Protein AF-A0A257V7S8-F1 (afdb_monomer_lite)

Sequence (258 aa):
KARVGAETCATCHEDVVTSFKTSGHGLAMAARSKDLLDKACEACHGPGAAHANDPSKTNIQAVPAQQACLSCHPKAEALMALNLPAHARNNIQCLDCHAPAHTPAAAQPLLKAKPRELCGKCHATEAAQFLMPFSHRQGEKPFECTACHTVHGENRTGRLSMEKGGVCLQCHTDKAGPYIFPHPPRNVEGCLACHSPHGSPNPKMLNRYRVADLCLECHTDVPDYPAFHDLSKPRFRNCTNCHFAVHGSNHDSLLRDE

Foldseek 3Di:
DAADWVVLVCVPPVLLLVLLCQFPNVVVQVVVDPVCNRRVVCLQFNHCPQCSVPVDPVSIHHDQNCVSVCVPVVVLVVLCVVQVAPCNVVVNGPVLFAPPSSHHHPDPPRGPDFQLVSVCVPVVVLSVQLVAPFAQDDDDDGDHPVLQFDGSRPDNYRDFPQAQQGSNCVPPVVLNDPAPQAQVCCHVVNPVLFADHGHDNAPPRGPDNFPLVSVCVPPVDDDCPPHHQPPVDPVNSRVCVAQVQNSHHNPDNSNGDD

Radius of gyration: 26.69 Å; chains: 1; bounding box: 66×35×75 Å

pLDDT: mean 84.27, std 9.65, range [48.5, 94.88]

Structure (mmCIF, N/CA/C/O backbone):
data_AF-A0A257V7S8-F1
#
_entry.id   AF-A0A257V7S8-F1
#
loop_
_atom_site.group_PDB
_atom_site.id
_atom_site.type_symbol
_atom_site.label_atom_id
_atom_site.label_alt_id
_atom_site.label_comp_id
_atom_site.label_asym_id
_atom_site.label_entity_id
_atom_site.label_seq_id
_atom_site.pdbx_PDB_ins_code
_atom_site.Cartn_x
_atom_site.Cartn_y
_atom_site.Cartn_z
_atom_site.occupancy
_atom_site.B_iso_or_equiv
_atom_site.auth_seq_id
_atom_site.auth_comp_id
_atom_site.auth_asym_id
_atom_site.auth_atom_id
_atom_site.pdbx_PDB_model_num
ATOM 1 N N . LYS A 1 1 ? -23.789 11.150 31.057 1.00 61.06 1 LYS A N 1
ATOM 2 C CA . LYS A 1 1 ? -24.305 9.757 31.013 1.00 61.06 1 LYS A CA 1
ATOM 3 C C . LYS A 1 1 ? -23.294 8.861 31.717 1.00 61.06 1 LYS A C 1
ATOM 5 O O . LYS A 1 1 ? -22.107 9.062 31.485 1.00 61.06 1 LYS A O 1
ATOM 10 N N . ALA A 1 2 ? -23.744 7.975 32.607 1.00 86.00 2 ALA A N 1
ATOM 11 C CA . ALA A 1 2 ? -22.863 7.165 33.449 1.00 86.00 2 ALA A CA 1
ATOM 12 C C . ALA A 1 2 ? -22.263 5.982 32.676 1.00 86.00 2 ALA A C 1
ATOM 14 O O . ALA A 1 2 ? -22.921 5.422 31.797 1.00 86.00 2 ALA A O 1
ATOM 15 N N . ARG A 1 3 ? -21.015 5.650 33.010 1.00 89.44 3 ARG A N 1
ATOM 16 C CA . ARG A 1 3 ? -20.305 4.456 32.550 1.00 89.44 3 ARG A CA 1
ATOM 17 C C . ARG A 1 3 ? -20.418 3.354 33.605 1.00 89.44 3 ARG A C 1
ATOM 19 O O . ARG A 1 3 ? -20.424 3.689 34.787 1.00 89.44 3 ARG A O 1
ATOM 26 N N . VAL A 1 4 ? -20.532 2.095 33.190 1.00 91.62 4 VAL A N 1
ATOM 27 C CA . VAL A 1 4 ? -20.779 0.940 34.081 1.00 91.62 4 VAL A CA 1
ATOM 28 C C . VAL A 1 4 ? -19.617 -0.050 34.175 1.00 91.62 4 VAL A C 1
ATOM 30 O O . VAL A 1 4 ? -19.662 -0.930 35.033 1.00 91.62 4 VAL A O 1
ATOM 33 N N . GLY A 1 5 ? -18.585 0.093 33.338 1.00 91.94 5 GLY A N 1
ATOM 34 C CA . GLY A 1 5 ? -17.403 -0.771 33.376 1.00 91.94 5 GLY A CA 1
ATOM 35 C C . GLY A 1 5 ? -17.625 -2.169 32.786 1.00 91.94 5 GLY A C 1
ATOM 36 O O . GLY A 1 5 ? -18.751 -2.608 32.529 1.00 91.94 5 GLY A O 1
ATOM 37 N N . ALA A 1 6 ? -16.523 -2.876 32.551 1.00 91.31 6 ALA A N 1
ATOM 38 C CA . ALA A 1 6 ? -16.499 -4.137 31.816 1.00 91.31 6 ALA A CA 1
ATOM 39 C C . ALA A 1 6 ? -17.054 -5.301 32.643 1.00 91.31 6 ALA A C 1
ATOM 41 O O . ALA A 1 6 ? -17.571 -6.258 32.068 1.00 91.31 6 ALA A O 1
ATOM 42 N N . GLU A 1 7 ? -16.969 -5.228 33.974 1.00 92.00 7 GLU A N 1
ATOM 43 C CA . GLU A 1 7 ? -17.541 -6.236 34.876 1.00 92.00 7 GLU A CA 1
ATOM 44 C C . GLU A 1 7 ? -19.062 -6.310 34.734 1.00 92.00 7 GLU A C 1
ATOM 46 O O . GLU A 1 7 ? -19.614 -7.398 34.580 1.00 92.00 7 GLU A O 1
ATOM 51 N N . THR A 1 8 ? -19.732 -5.156 34.664 1.00 93.44 8 THR A N 1
ATOM 52 C CA . THR A 1 8 ? -21.174 -5.092 34.403 1.00 93.44 8 THR A CA 1
ATOM 53 C C . THR A 1 8 ? -21.507 -5.710 33.048 1.00 93.44 8 THR A C 1
ATOM 55 O O . THR A 1 8 ? -22.428 -6.517 32.948 1.00 93.44 8 THR A O 1
ATOM 58 N N . CYS A 1 9 ? -20.731 -5.403 32.003 1.00 92.56 9 CYS A N 1
ATOM 59 C CA . CYS A 1 9 ? -20.921 -6.005 30.681 1.00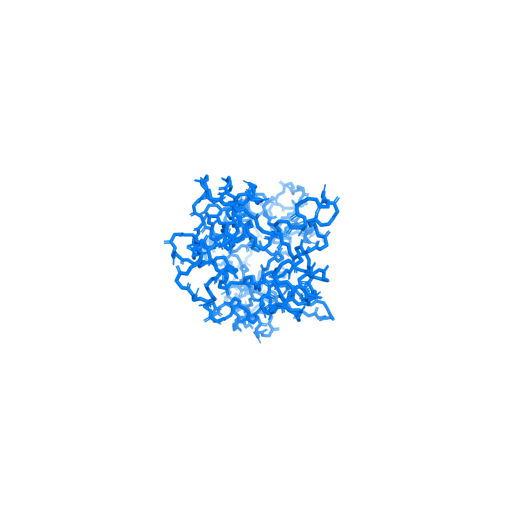 92.56 9 CYS A CA 1
ATOM 60 C C . CYS A 1 9 ? -20.720 -7.531 30.694 1.00 92.56 9 CYS A C 1
ATOM 62 O O . CYS A 1 9 ? -21.444 -8.248 30.005 1.00 92.56 9 CYS A O 1
ATOM 64 N N . ALA A 1 10 ? -19.765 -8.037 31.483 1.00 93.88 10 ALA A N 1
ATOM 65 C CA . ALA A 1 10 ? -19.447 -9.462 31.565 1.00 93.88 10 ALA A CA 1
ATOM 66 C C . ALA A 1 10 ? -20.605 -10.305 32.119 1.00 93.88 10 ALA A C 1
ATOM 68 O O . ALA A 1 10 ? -20.724 -11.463 31.741 1.00 93.88 10 ALA A O 1
ATOM 69 N N . THR A 1 11 ? -21.495 -9.721 32.929 1.00 94.12 11 THR A N 1
ATOM 70 C CA . THR A 1 11 ? -22.678 -10.427 33.461 1.00 94.12 11 THR A CA 1
ATOM 71 C C . THR A 1 11 ? -23.630 -10.953 32.378 1.00 94.12 11 THR A C 1
ATOM 73 O O . THR A 1 11 ? -24.341 -11.926 32.617 1.00 94.12 11 THR A O 1
ATOM 76 N N . CYS A 1 12 ? -23.638 -10.345 31.184 1.00 94.06 12 CYS A N 1
ATOM 77 C CA . CYS A 1 12 ? -24.441 -10.792 30.037 1.00 94.06 12 CYS A CA 1
ATOM 78 C C . CYS A 1 12 ? -23.601 -11.141 28.794 1.00 94.06 12 CYS A C 1
ATOM 80 O O . CYS A 1 12 ? -24.079 -11.843 27.905 1.00 94.06 12 CYS A O 1
ATOM 82 N N . HIS A 1 13 ? -22.364 -10.645 28.704 1.00 93.25 13 HIS A N 1
ATOM 83 C CA . HIS A 1 13 ? -21.476 -10.793 27.546 1.00 93.25 13 HIS A CA 1
ATOM 84 C C . HIS A 1 13 ? -20.118 -11.403 27.924 1.00 93.25 13 HIS A C 1
ATOM 86 O O . HIS A 1 13 ? -19.075 -10.958 27.438 1.00 93.25 13 HIS A O 1
ATOM 92 N N . GLU A 1 14 ? -20.125 -12.415 28.791 1.00 93.50 14 GLU A N 1
ATOM 93 C CA . GLU A 1 14 ? -18.923 -13.067 29.326 1.00 93.50 14 GLU A CA 1
ATOM 94 C C . GLU A 1 14 ? -17.932 -13.491 28.229 1.00 93.50 14 GLU A C 1
ATOM 96 O O . GLU A 1 14 ? -16.755 -13.119 28.279 1.00 93.50 14 GLU A O 1
ATOM 101 N N . ASP A 1 15 ? -18.414 -14.174 27.188 1.00 91.19 15 ASP A N 1
ATOM 102 C CA . ASP A 1 15 ? -17.585 -14.636 26.066 1.00 91.19 15 ASP A CA 1
ATOM 103 C C . ASP A 1 15 ? -16.924 -13.474 25.311 1.00 91.19 15 ASP A C 1
ATOM 105 O O . ASP A 1 15 ? -15.748 -13.531 24.943 1.00 91.19 15 ASP A O 1
ATOM 109 N N . VAL A 1 16 ? -17.667 -12.382 25.104 1.00 90.94 16 VAL A N 1
ATOM 110 C CA . VAL A 1 16 ? -17.187 -11.197 24.378 1.00 90.94 16 VAL A CA 1
ATOM 111 C C . VAL A 1 16 ? -16.125 -10.469 25.194 1.00 90.94 16 VAL A C 1
ATOM 113 O O . VAL A 1 16 ? -15.087 -10.090 24.648 1.00 90.94 16 VAL A O 1
ATOM 116 N N . VAL A 1 17 ? -16.355 -10.296 26.499 1.00 91.75 17 VAL A N 1
ATOM 117 C CA . VAL A 1 17 ? -15.395 -9.660 27.411 1.00 91.75 17 VAL A CA 1
ATOM 118 C C . VAL A 1 17 ? -14.122 -10.498 27.515 1.00 91.75 17 VAL A C 1
ATOM 120 O O . VAL A 1 17 ? -13.018 -9.953 27.462 1.00 91.75 17 VAL A O 1
ATOM 123 N N . THR A 1 18 ? -14.257 -11.820 27.607 1.00 89.50 18 THR A N 1
ATOM 124 C CA . THR A 1 18 ? -13.121 -12.749 27.651 1.00 89.50 18 THR A CA 1
ATOM 125 C C . THR A 1 18 ? -12.313 -12.695 26.355 1.00 89.50 18 THR A C 1
ATOM 127 O O . THR A 1 18 ? -11.097 -12.493 26.392 1.00 89.50 18 THR A O 1
ATOM 130 N N . SER A 1 19 ? -12.986 -12.765 25.203 1.00 88.69 19 SER A N 1
ATOM 131 C CA . SER A 1 19 ? -12.346 -12.643 23.890 1.00 88.69 19 SER A CA 1
ATOM 132 C C . SER A 1 19 ? -11.625 -11.300 23.731 1.00 88.69 19 SER A C 1
ATOM 134 O O . SER A 1 19 ? -10.454 -11.261 23.350 1.00 88.69 19 SER A O 1
ATOM 136 N N . PHE A 1 20 ? -12.270 -10.195 24.119 1.00 89.44 20 PHE A N 1
ATOM 137 C CA . PHE A 1 20 ? -11.683 -8.858 24.057 1.00 89.44 20 PHE A CA 1
ATOM 138 C C . PHE A 1 20 ? -10.414 -8.725 24.896 1.00 89.44 20 PHE A C 1
ATOM 140 O O . PHE A 1 20 ? -9.420 -8.209 24.397 1.00 89.44 20 PHE A O 1
ATOM 147 N N . LYS A 1 21 ? -10.404 -9.221 26.141 1.00 88.31 21 LYS A N 1
ATOM 148 C CA . LYS A 1 21 ? -9.225 -9.151 27.026 1.00 88.31 21 LYS A CA 1
ATOM 149 C C . LYS A 1 21 ? -7.983 -9.803 26.407 1.00 88.31 21 LYS A C 1
ATOM 151 O O . LYS A 1 21 ? -6.869 -9.361 26.675 1.00 88.31 21 LYS A O 1
ATOM 156 N N . THR A 1 22 ? -8.177 -10.817 25.563 1.00 86.44 22 THR A N 1
ATOM 157 C CA . THR A 1 22 ? -7.101 -11.519 24.841 1.00 86.44 22 THR A CA 1
ATOM 158 C C . THR A 1 22 ? -6.825 -10.960 23.441 1.00 86.44 22 THR A C 1
ATOM 160 O O . THR A 1 22 ? -5.884 -11.392 22.775 1.00 86.44 22 THR A O 1
ATOM 163 N N . SER A 1 23 ? -7.625 -10.001 22.972 1.00 86.62 23 SER A N 1
ATOM 164 C CA . SER A 1 23 ? -7.448 -9.381 21.662 1.00 86.62 23 SER A CA 1
ATOM 165 C C . SER A 1 23 ? -6.302 -8.370 21.664 1.00 86.62 23 SER A C 1
ATOM 167 O O . SER A 1 23 ? -5.855 -7.890 22.707 1.00 86.62 23 SER A O 1
ATOM 169 N N . GLY A 1 24 ? -5.845 -7.978 20.471 1.00 84.69 24 GLY A N 1
ATOM 170 C CA . GLY A 1 24 ? -4.810 -6.949 20.340 1.00 84.69 24 GLY A CA 1
ATOM 171 C C . GLY A 1 24 ? -5.198 -5.613 20.988 1.00 84.69 24 GLY A C 1
ATOM 172 O O . GLY A 1 24 ? -4.345 -4.956 21.581 1.00 84.69 24 GLY A O 1
ATOM 173 N N . HIS A 1 25 ? -6.480 -5.232 20.934 1.00 87.50 25 HIS A N 1
ATOM 174 C CA . HIS A 1 25 ? -6.966 -4.016 21.592 1.00 87.50 25 HIS A CA 1
ATOM 175 C C . HIS A 1 25 ? -7.058 -4.184 23.111 1.00 87.50 25 HIS A C 1
ATOM 177 O O . HIS A 1 25 ? -6.616 -3.287 23.825 1.00 87.50 25 HIS A O 1
ATOM 183 N N . GLY A 1 26 ? -7.559 -5.320 23.614 1.00 89.00 26 GLY A N 1
ATOM 184 C CA . GLY A 1 26 ? -7.615 -5.567 25.058 1.00 89.00 26 GLY A CA 1
ATOM 185 C C . GLY A 1 26 ? -6.231 -5.558 25.698 1.00 89.00 26 GLY A C 1
ATOM 186 O O . GLY A 1 26 ? -6.020 -4.865 26.691 1.00 89.00 26 GLY A O 1
ATOM 187 N N . LEU A 1 27 ? -5.255 -6.219 25.069 1.00 87.81 27 LEU A N 1
ATOM 188 C CA . LEU A 1 27 ? -3.861 -6.207 25.519 1.00 87.81 27 LEU A CA 1
ATOM 189 C C . LEU A 1 27 ? -3.251 -4.797 25.468 1.00 87.81 27 LEU A C 1
ATOM 191 O O . LEU A 1 27 ? -2.599 -4.370 26.422 1.00 87.81 27 LEU A O 1
ATOM 195 N N . ALA A 1 28 ? -3.491 -4.040 24.391 1.00 87.38 28 ALA A N 1
ATOM 196 C CA . ALA A 1 28 ? -2.986 -2.673 24.259 1.00 87.38 28 ALA A CA 1
ATOM 197 C C . ALA A 1 28 ? -3.596 -1.709 25.293 1.00 87.38 28 ALA A C 1
ATOM 199 O O . ALA A 1 28 ? -2.898 -0.837 25.810 1.00 87.38 28 ALA A O 1
ATOM 200 N N . MET A 1 29 ? -4.885 -1.855 25.609 1.00 89.12 29 MET A N 1
ATOM 201 C CA . MET A 1 29 ? -5.555 -1.042 26.627 1.00 89.12 29 MET A CA 1
ATOM 202 C C . MET A 1 29 ? -5.109 -1.426 28.038 1.00 89.12 29 MET A C 1
ATOM 204 O O . MET A 1 29 ? -4.800 -0.534 28.829 1.00 89.12 29 MET A O 1
ATOM 208 N N . ALA A 1 30 ? -4.983 -2.726 28.324 1.00 90.19 30 ALA A N 1
ATOM 209 C CA . ALA A 1 30 ? -4.467 -3.237 29.593 1.00 90.19 30 ALA A CA 1
ATOM 210 C C . ALA A 1 30 ? -3.057 -2.710 29.895 1.00 90.19 30 ALA A C 1
ATOM 212 O O . ALA A 1 30 ? -2.776 -2.309 31.023 1.00 90.19 30 ALA A O 1
ATOM 213 N N . ALA A 1 31 ? -2.195 -2.649 28.874 1.00 89.94 31 ALA A N 1
ATOM 214 C CA . ALA A 1 31 ? -0.844 -2.106 28.993 1.00 89.94 31 ALA A CA 1
ATOM 215 C C . ALA A 1 31 ? -0.815 -0.592 29.277 1.00 89.94 31 ALA A C 1
ATOM 217 O O . ALA A 1 31 ? 0.169 -0.093 29.818 1.00 89.94 31 ALA A O 1
ATOM 218 N N . ARG A 1 32 ? -1.872 0.150 28.917 1.00 89.31 32 ARG A N 1
ATOM 219 C CA . ARG A 1 32 ? -1.963 1.600 29.145 1.00 89.31 32 ARG A CA 1
ATOM 220 C C . ARG A 1 32 ? -2.556 1.948 30.506 1.00 89.31 32 ARG A C 1
ATOM 222 O O . ARG A 1 32 ? -2.045 2.845 31.166 1.00 89.31 32 ARG A O 1
ATOM 229 N N . SER A 1 33 ? -3.657 1.308 30.904 1.00 91.88 33 SER A N 1
ATOM 230 C CA . SER A 1 33 ? -4.306 1.556 32.198 1.00 91.88 33 SER A CA 1
ATOM 231 C C . SER A 1 33 ? -5.379 0.513 32.507 1.00 91.88 33 SER A C 1
ATOM 233 O O . SER A 1 33 ? -6.162 0.133 31.636 1.00 91.88 33 SER A O 1
ATOM 235 N N . LYS A 1 34 ? -5.487 0.131 33.786 1.00 89.06 34 LYS A N 1
ATOM 236 C CA . LYS A 1 34 ? -6.590 -0.703 34.288 1.00 89.06 34 LYS A CA 1
ATOM 237 C C . LYS A 1 34 ? -7.953 -0.018 34.138 1.00 89.06 34 LYS A C 1
ATOM 239 O O . LYS A 1 34 ? -8.908 -0.678 33.756 1.00 89.06 34 LYS A O 1
ATOM 244 N N . ASP A 1 35 ? -8.026 1.294 34.369 1.00 89.56 35 ASP A N 1
ATOM 245 C CA . ASP A 1 35 ? -9.268 2.073 34.216 1.00 89.56 35 ASP A CA 1
ATOM 246 C C . ASP A 1 35 ? -9.723 2.137 32.750 1.00 89.56 35 ASP A C 1
ATOM 248 O O . ASP A 1 35 ? -10.912 2.068 32.444 1.00 89.56 35 ASP A O 1
ATOM 252 N N . LEU A 1 36 ? -8.760 2.220 31.826 1.00 87.19 36 LEU A N 1
ATOM 253 C CA . LEU A 1 36 ? -9.046 2.209 30.394 1.00 87.19 36 LEU A CA 1
ATOM 254 C C . LEU A 1 36 ? -9.566 0.843 29.937 1.00 87.19 36 LEU A C 1
ATOM 256 O O . LEU A 1 36 ? -10.485 0.792 29.124 1.00 87.19 36 LEU A O 1
ATOM 260 N N . LEU A 1 37 ? -8.984 -0.244 30.454 1.00 89.88 37 LEU A N 1
ATOM 261 C CA . LEU A 1 37 ? -9.448 -1.601 30.180 1.00 89.88 37 LEU A CA 1
ATOM 262 C C . LEU A 1 37 ? -10.857 -1.837 30.737 1.00 89.88 37 LEU A C 1
ATOM 264 O O . LEU A 1 37 ? -11.689 -2.415 30.042 1.00 89.88 37 LEU A O 1
ATOM 268 N N . ASP A 1 38 ? -11.133 -1.367 31.954 1.00 91.25 38 ASP A N 1
ATOM 269 C CA . ASP A 1 38 ? -12.461 -1.476 32.561 1.00 91.25 38 ASP A CA 1
ATOM 270 C C . ASP A 1 38 ? -13.519 -0.712 31.749 1.00 91.25 38 ASP A C 1
ATOM 272 O O . ASP A 1 38 ? -14.591 -1.229 31.461 1.00 91.25 38 ASP A O 1
ATOM 276 N N . LYS A 1 39 ? -13.201 0.486 31.255 1.00 90.56 39 LYS A N 1
ATOM 277 C CA . LYS A 1 39 ? -14.140 1.297 30.455 1.00 90.56 39 LYS A CA 1
ATOM 278 C C . LYS A 1 39 ? -14.037 1.051 28.946 1.00 90.56 39 LYS A C 1
ATOM 280 O O . LYS A 1 39 ? -14.543 1.860 28.163 1.00 90.56 39 LYS A O 1
ATOM 285 N N . ALA A 1 40 ? -13.378 -0.026 28.515 1.00 88.62 40 ALA A N 1
ATOM 286 C CA . ALA A 1 40 ? -13.029 -0.248 27.112 1.00 88.62 40 ALA A CA 1
ATOM 287 C C . ALA A 1 40 ? -14.253 -0.408 26.202 1.00 88.62 40 ALA A C 1
ATOM 289 O O . ALA A 1 40 ? -14.321 0.212 25.141 1.00 88.62 40 ALA A O 1
ATOM 290 N N . CYS A 1 41 ? -15.252 -1.184 26.634 1.00 90.25 41 CYS A N 1
ATOM 291 C CA . CYS A 1 41 ? -16.486 -1.403 25.875 1.00 90.25 41 CYS A CA 1
ATOM 292 C C . CYS A 1 41 ? -17.180 -0.068 25.569 1.00 90.25 41 CYS A C 1
ATOM 294 O O . CYS A 1 41 ? -17.601 0.205 24.445 1.00 90.25 41 CYS A O 1
ATOM 296 N N . GLU A 1 42 ? -17.215 0.809 26.568 1.00 90.62 42 GLU A N 1
ATOM 297 C CA . GLU A 1 42 ? -17.901 2.097 26.520 1.00 90.62 42 GLU A CA 1
ATOM 298 C C . GLU A 1 42 ? -17.091 3.187 25.806 1.00 90.62 42 GLU A C 1
ATOM 300 O O . GLU A 1 42 ? -17.629 4.244 25.469 1.00 90.62 42 GLU A O 1
ATOM 305 N N . ALA A 1 43 ? -15.804 2.939 25.539 1.00 87.19 43 ALA A N 1
ATOM 306 C CA . ALA A 1 43 ? -14.986 3.791 24.684 1.00 87.19 43 ALA A CA 1
ATOM 307 C C . ALA A 1 43 ? -15.393 3.671 23.205 1.00 87.19 43 ALA A C 1
ATOM 309 O O . ALA A 1 43 ? -15.279 4.645 22.464 1.00 87.19 43 ALA A O 1
ATOM 310 N N . CYS A 1 44 ? -15.909 2.507 22.789 1.00 87.00 44 CYS A N 1
ATOM 311 C CA . CYS A 1 44 ? -16.347 2.260 21.411 1.00 87.00 44 CYS A CA 1
ATOM 312 C C . CYS A 1 44 ? -17.874 2.216 21.247 1.00 87.00 44 CYS A C 1
ATOM 314 O O . CYS A 1 44 ? -18.373 2.618 20.204 1.00 87.00 44 CYS A O 1
ATOM 316 N N . HIS A 1 45 ? -18.622 1.763 22.257 1.00 89.12 45 HIS A N 1
ATOM 317 C CA . HIS A 1 45 ? -20.089 1.621 22.206 1.00 89.12 45 HIS A CA 1
ATOM 318 C C . HIS A 1 45 ? -20.847 2.716 22.977 1.00 89.12 45 HIS A C 1
ATOM 320 O O . HIS A 1 45 ? -22.075 2.696 23.077 1.00 89.12 45 HIS A O 1
ATOM 326 N N . GLY A 1 46 ? -20.120 3.694 23.519 1.00 88.69 46 GLY A N 1
ATOM 327 C CA . GLY A 1 46 ? -20.691 4.750 24.346 1.00 88.69 46 GLY A CA 1
ATOM 328 C C . GLY A 1 46 ? -21.114 4.269 25.744 1.00 88.69 46 GLY A C 1
ATOM 329 O O . GLY A 1 46 ? -20.903 3.114 26.105 1.00 88.69 46 GLY A O 1
ATOM 330 N N . PRO A 1 47 ? -21.681 5.164 26.572 1.00 91.56 47 PRO A N 1
ATOM 331 C CA . PRO A 1 47 ? -22.020 4.856 27.963 1.00 91.56 47 PRO A CA 1
ATOM 332 C C . PRO A 1 47 ? -23.130 3.798 28.070 1.00 91.56 47 PRO A C 1
ATOM 334 O O . PRO A 1 47 ? -24.224 4.001 27.541 1.00 91.56 47 PRO A O 1
ATOM 337 N N . GLY A 1 48 ? -22.865 2.707 28.791 1.00 92.25 48 GLY A N 1
ATOM 338 C CA . GLY A 1 48 ? -23.719 1.519 28.849 1.00 92.25 48 GLY A CA 1
ATOM 339 C C . GLY A 1 48 ? -24.804 1.533 29.928 1.00 92.25 48 GLY A C 1
ATOM 340 O O . GLY A 1 48 ? -25.608 0.612 29.962 1.00 92.25 48 GLY A O 1
ATOM 341 N N . ALA A 1 49 ? -24.882 2.555 30.791 1.00 93.25 49 ALA A N 1
ATOM 342 C CA . ALA A 1 49 ? -25.806 2.552 31.937 1.00 93.25 49 ALA A CA 1
ATOM 343 C C . ALA A 1 49 ? -27.288 2.367 31.568 1.00 93.25 49 ALA A C 1
ATOM 345 O O . ALA A 1 49 ? -28.014 1.676 32.274 1.00 93.25 49 ALA A O 1
ATOM 346 N N . ALA A 1 50 ? -27.744 2.961 30.461 1.00 92.50 50 ALA A N 1
ATOM 347 C CA . ALA A 1 50 ? -29.118 2.765 29.997 1.00 92.50 50 ALA A CA 1
ATOM 348 C C . ALA A 1 50 ? -29.349 1.324 29.515 1.00 92.50 50 ALA A C 1
ATOM 350 O O . ALA A 1 50 ? -30.376 0.734 29.828 1.00 92.50 50 ALA A O 1
ATOM 351 N N . HIS A 1 51 ? -28.374 0.751 28.805 1.00 93.94 51 HIS A N 1
ATOM 352 C CA . HIS A 1 51 ? -28.430 -0.620 28.305 1.00 93.94 51 HIS A CA 1
ATOM 353 C C . HIS A 1 51 ? -28.344 -1.668 29.424 1.00 93.94 51 HIS A C 1
ATOM 355 O O . HIS A 1 51 ? -29.031 -2.679 29.369 1.00 93.94 51 HIS A O 1
ATOM 361 N N . ALA A 1 52 ? -27.547 -1.415 30.464 1.00 92.38 52 ALA A N 1
ATOM 362 C CA . ALA A 1 52 ? -27.445 -2.303 31.620 1.00 92.38 52 ALA A CA 1
ATOM 363 C C . ALA A 1 52 ? -28.772 -2.408 32.397 1.00 92.38 52 ALA A C 1
ATOM 365 O O . ALA A 1 52 ? -29.089 -3.468 32.923 1.00 92.38 52 ALA A O 1
ATOM 366 N N . ASN A 1 53 ? -29.552 -1.321 32.444 1.00 91.56 53 ASN A N 1
ATOM 367 C CA . ASN A 1 53 ? -30.859 -1.295 33.108 1.00 91.56 53 ASN A CA 1
ATOM 368 C C . ASN A 1 53 ? -31.996 -1.817 32.212 1.00 91.56 53 ASN A C 1
ATOM 370 O O . ASN A 1 53 ? -32.952 -2.402 32.714 1.00 91.56 53 ASN A O 1
ATOM 374 N N . ASP A 1 54 ? -31.908 -1.582 30.902 1.00 93.31 54 ASP A N 1
ATOM 375 C CA . ASP A 1 54 ? -32.859 -2.054 29.895 1.00 93.31 54 ASP A CA 1
ATOM 376 C C . ASP A 1 54 ? -32.082 -2.567 28.661 1.00 93.31 54 ASP A C 1
ATOM 378 O O . ASP A 1 54 ? -31.619 -1.746 27.853 1.00 93.31 54 ASP A O 1
ATOM 382 N N . PRO A 1 55 ? -31.936 -3.901 28.490 1.00 89.81 55 PRO A N 1
ATOM 383 C CA . PRO A 1 55 ? -31.089 -4.547 27.474 1.00 89.81 55 PRO A CA 1
ATOM 384 C C . PRO A 1 55 ? -31.501 -4.368 26.002 1.00 89.81 55 PRO A C 1
ATOM 386 O O . PRO A 1 55 ? -31.152 -5.181 25.142 1.00 89.81 55 PRO A O 1
ATOM 389 N N . SER A 1 56 ? -32.223 -3.306 25.656 1.00 89.56 56 SER A N 1
ATOM 390 C CA . SER A 1 56 ? -32.528 -2.962 24.270 1.00 89.56 56 SER A CA 1
ATOM 391 C C . SER A 1 56 ? -31.292 -2.468 23.506 1.00 89.56 56 SER A C 1
ATOM 393 O O . SER A 1 56 ? -30.468 -1.702 24.016 1.00 89.56 56 SER A O 1
ATOM 395 N N . LYS A 1 57 ? -31.210 -2.826 22.216 1.00 84.75 57 LYS A N 1
ATOM 396 C CA . LYS A 1 57 ? -30.192 -2.324 21.270 1.00 84.75 57 LYS A CA 1
ATOM 397 C C . LYS A 1 57 ? -30.278 -0.811 21.047 1.00 84.75 57 LYS A C 1
ATOM 399 O O . LYS A 1 57 ? -29.307 -0.209 20.608 1.00 84.75 57 LYS A O 1
ATOM 404 N N . THR A 1 58 ? -31.421 -0.193 21.342 1.00 87.12 58 THR A N 1
ATOM 405 C CA . THR A 1 58 ? -31.603 1.265 21.253 1.00 87.12 58 THR A CA 1
ATOM 406 C C . THR A 1 58 ? -30.952 2.014 22.415 1.00 87.12 58 THR A C 1
ATOM 408 O O . THR A 1 58 ? -30.741 3.220 22.316 1.00 87.12 58 THR A O 1
ATOM 411 N N . ASN A 1 59 ? -30.626 1.310 23.505 1.00 89.38 59 ASN A N 1
ATOM 412 C CA . ASN A 1 59 ? -30.085 1.899 24.731 1.00 89.38 59 ASN A CA 1
ATOM 413 C C . ASN A 1 59 ? -28.553 1.883 24.786 1.00 89.38 59 ASN A C 1
ATOM 415 O O . ASN A 1 59 ? -27.969 2.389 25.746 1.00 89.38 59 ASN A O 1
ATOM 419 N N . ILE A 1 60 ? -27.903 1.343 23.752 1.00 87.56 60 ILE A N 1
ATOM 420 C CA . ILE A 1 60 ? -26.460 1.425 23.536 1.00 87.56 60 ILE A CA 1
ATOM 421 C C . ILE A 1 60 ? -26.186 2.266 22.287 1.00 87.56 60 ILE A C 1
ATOM 423 O O . ILE A 1 60 ? -26.934 2.221 21.310 1.00 87.56 60 ILE A O 1
ATOM 427 N N . GLN A 1 61 ? -25.144 3.093 22.324 1.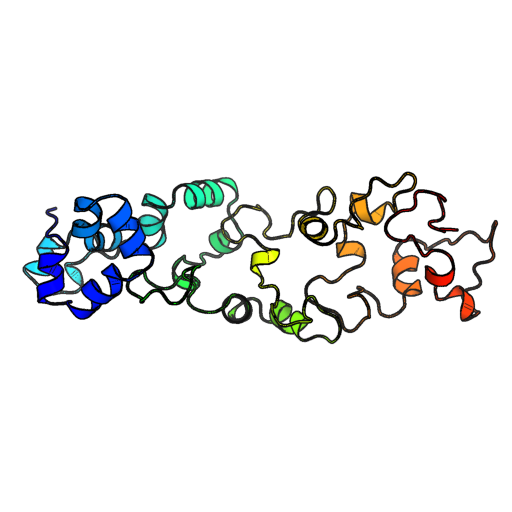00 78.94 61 GLN A N 1
ATOM 428 C CA . GLN A 1 61 ? -24.911 4.070 21.268 1.00 78.94 61 GLN A CA 1
ATOM 429 C C . GLN A 1 61 ? -24.134 3.434 20.109 1.00 78.94 61 GLN A C 1
ATOM 431 O O . GLN A 1 61 ? -23.050 2.883 20.292 1.00 78.94 61 GLN A O 1
ATOM 436 N N . ALA A 1 62 ? -24.656 3.555 18.889 1.00 71.50 62 ALA A N 1
ATOM 437 C CA . ALA A 1 62 ? -23.882 3.262 17.689 1.00 71.50 62 ALA A CA 1
ATOM 438 C C . ALA A 1 62 ? -22.922 4.431 17.432 1.00 71.50 62 ALA A C 1
ATOM 440 O O . ALA A 1 62 ? -23.299 5.440 16.836 1.00 71.50 62 ALA A O 1
ATOM 441 N N . VAL A 1 63 ? -21.690 4.324 17.928 1.00 75.81 63 VAL A N 1
ATOM 442 C CA . VAL A 1 63 ? -20.635 5.279 17.580 1.00 75.81 63 VAL A CA 1
ATOM 443 C C . VAL A 1 63 ? -20.121 4.914 16.185 1.00 75.81 63 VAL A C 1
ATOM 445 O O . VAL A 1 63 ? -19.775 3.749 15.962 1.00 75.81 63 VAL A O 1
ATOM 448 N N . PRO A 1 64 ? -20.053 5.862 15.231 1.00 81.38 64 PRO A N 1
ATOM 449 C CA . PRO A 1 64 ? -19.412 5.611 13.948 1.00 81.38 64 PRO A CA 1
ATOM 450 C C . PRO A 1 64 ? -17.994 5.083 14.169 1.00 81.38 64 PRO A C 1
ATOM 452 O O . PRO A 1 64 ? -17.226 5.673 14.933 1.00 81.38 64 PRO A O 1
ATOM 455 N N . ALA A 1 65 ? -17.643 3.981 13.503 1.00 76.25 65 ALA A N 1
ATOM 456 C CA . ALA A 1 65 ? -16.372 3.298 13.732 1.00 76.25 65 ALA A CA 1
ATOM 457 C C . ALA A 1 65 ? -15.176 4.255 13.588 1.00 76.25 65 ALA A C 1
ATOM 459 O O . ALA A 1 65 ? -14.281 4.243 14.422 1.00 76.25 65 ALA A O 1
ATOM 460 N N . GLN A 1 66 ? -15.204 5.159 12.608 1.00 81.25 66 GLN A N 1
ATOM 461 C CA . GLN A 1 66 ? -14.182 6.184 12.398 1.00 81.25 66 GLN A CA 1
ATOM 462 C C . GLN A 1 66 ? -14.011 7.059 13.629 1.00 81.25 66 GLN A C 1
ATOM 464 O O . GLN A 1 66 ? -12.892 7.247 14.087 1.00 81.25 66 GLN A O 1
ATOM 469 N N . GLN A 1 67 ? -15.102 7.571 14.194 1.00 82.88 67 GLN A N 1
ATOM 470 C CA . GLN A 1 67 ? -15.025 8.448 15.356 1.00 82.88 67 GLN A CA 1
ATOM 471 C C . GLN A 1 67 ? -14.466 7.704 16.575 1.00 82.88 67 GLN A C 1
ATOM 473 O O . GLN A 1 67 ? -13.599 8.227 17.275 1.00 82.88 67 GLN A O 1
ATOM 478 N N . ALA A 1 68 ? -14.917 6.467 16.803 1.00 87.12 68 ALA A N 1
ATOM 479 C CA . ALA A 1 68 ? -14.417 5.642 17.897 1.00 87.12 68 ALA A CA 1
ATOM 480 C C . ALA A 1 68 ? -12.921 5.322 17.724 1.00 87.12 68 ALA A C 1
ATOM 482 O O . ALA A 1 68 ? -12.129 5.544 18.640 1.00 87.12 68 ALA A O 1
ATOM 483 N N . CYS A 1 69 ? -12.516 4.852 16.542 1.00 87.94 69 CYS A N 1
ATOM 484 C CA . CYS A 1 69 ? -11.143 4.442 16.261 1.00 87.94 69 CYS A CA 1
ATOM 485 C C . CYS A 1 69 ? -10.164 5.625 16.287 1.00 87.94 69 CYS A C 1
ATOM 487 O O . CYS A 1 69 ? -9.088 5.521 16.879 1.00 87.94 69 CYS A O 1
ATOM 489 N N . LEU A 1 70 ? -10.520 6.756 15.673 1.00 88.94 70 LEU A N 1
ATOM 490 C CA . LEU A 1 70 ? -9.609 7.895 15.516 1.00 88.94 70 LEU A CA 1
ATOM 491 C C . LEU A 1 70 ? -9.332 8.630 16.825 1.00 88.94 70 LEU A C 1
ATOM 493 O O . LEU A 1 70 ? -8.214 9.102 17.005 1.00 88.94 70 LEU A O 1
ATOM 497 N N . SER A 1 71 ? -10.249 8.561 17.796 1.00 87.19 71 SER A N 1
ATOM 498 C CA . SER A 1 71 ? -10.010 9.071 19.154 1.00 87.19 71 SER A CA 1
ATOM 499 C C . SER A 1 71 ? -8.761 8.477 19.832 1.00 87.19 71 SER A C 1
ATOM 501 O O . SER A 1 71 ? -8.146 9.124 20.678 1.00 87.19 71 SER A O 1
ATOM 503 N N . CYS A 1 72 ? -8.368 7.252 19.455 1.00 88.06 72 CYS A N 1
ATOM 504 C CA . CYS A 1 72 ? -7.194 6.551 19.988 1.00 88.06 72 CYS A CA 1
ATOM 505 C C . CYS A 1 72 ? -6.078 6.322 18.952 1.00 88.06 72 CYS A C 1
ATOM 507 O O . CYS A 1 72 ? -4.943 6.027 19.342 1.00 88.06 72 CYS A O 1
ATOM 509 N N . HIS A 1 73 ? -6.366 6.479 17.656 1.00 89.50 73 HIS A N 1
ATOM 510 C CA . HIS A 1 73 ? -5.410 6.381 16.547 1.00 89.50 73 HIS A CA 1
ATOM 511 C C . HIS A 1 73 ? -5.155 7.753 15.879 1.00 89.50 73 HIS A C 1
ATOM 513 O O . HIS A 1 73 ? -5.356 7.895 14.668 1.00 89.50 73 HIS A O 1
ATOM 519 N N . PRO A 1 74 ? -4.629 8.753 16.617 1.00 89.69 74 PRO A N 1
ATOM 520 C CA . PRO A 1 74 ? -4.516 10.136 16.137 1.00 89.69 74 PRO A CA 1
ATOM 521 C C . PRO A 1 74 ? -3.552 10.288 14.954 1.00 89.69 74 PRO A C 1
ATOM 523 O O . PRO A 1 74 ? -3.683 11.198 14.143 1.00 89.69 74 PRO A O 1
ATOM 526 N N . LYS A 1 75 ? -2.583 9.373 14.801 1.00 88.50 75 LYS A N 1
ATOM 527 C CA . LYS A 1 75 ? -1.699 9.364 13.628 1.00 88.50 75 LYS A CA 1
ATOM 528 C C . LYS A 1 75 ? -2.475 9.066 12.342 1.00 88.50 75 LYS A C 1
ATOM 530 O O . LYS A 1 75 ? -2.242 9.723 11.334 1.00 88.50 75 LYS A O 1
ATOM 535 N N . ALA A 1 76 ? -3.382 8.088 12.375 1.00 86.69 76 ALA A N 1
ATOM 536 C CA . ALA A 1 76 ? -4.220 7.766 11.223 1.00 86.69 76 ALA A CA 1
ATOM 537 C C . ALA A 1 76 ? -5.204 8.908 10.936 1.00 86.69 76 ALA A C 1
ATOM 539 O O . ALA A 1 76 ? -5.412 9.252 9.778 1.00 86.69 76 ALA A O 1
ATOM 540 N N . GLU A 1 77 ? -5.743 9.542 11.981 1.00 88.62 77 GLU A N 1
ATOM 541 C CA . GLU A 1 77 ? -6.600 10.726 11.857 1.00 88.62 77 GLU A CA 1
ATOM 542 C C . GLU A 1 77 ? -5.880 11.873 11.146 1.00 88.62 77 GLU A C 1
ATOM 544 O O . GLU A 1 77 ? -6.355 12.358 10.121 1.00 88.62 77 GLU A O 1
ATOM 549 N N . ALA A 1 78 ? -4.690 12.240 11.628 1.00 88.38 78 ALA A N 1
ATOM 550 C CA . ALA A 1 78 ? -3.882 13.299 11.039 1.00 88.38 78 ALA A CA 1
ATOM 551 C C . ALA A 1 78 ? -3.517 13.008 9.574 1.00 88.38 78 ALA A C 1
ATOM 553 O O . ALA A 1 78 ? -3.626 13.892 8.725 1.00 88.38 78 ALA A O 1
ATOM 554 N N . LEU A 1 79 ? -3.112 11.773 9.257 1.00 84.69 79 LEU A N 1
ATOM 555 C CA . LEU A 1 79 ? -2.761 11.384 7.889 1.00 84.69 79 LEU A CA 1
ATOM 556 C C . LEU A 1 79 ? -3.970 11.422 6.952 1.00 84.69 79 LEU A C 1
ATOM 558 O O . LEU A 1 79 ? -3.876 11.968 5.852 1.00 84.69 79 LEU A O 1
ATOM 562 N N . MET A 1 80 ? -5.111 10.883 7.381 1.00 83.56 80 MET A N 1
ATOM 563 C CA . MET A 1 80 ? -6.325 10.896 6.571 1.00 83.56 80 MET A CA 1
ATOM 564 C C . MET A 1 80 ? -6.872 12.311 6.376 1.00 83.56 80 MET A C 1
ATOM 566 O O . MET A 1 80 ? -7.300 12.630 5.269 1.00 83.56 80 MET A O 1
ATOM 570 N N . ALA A 1 81 ? -6.802 13.168 7.399 1.00 83.94 81 ALA A N 1
ATOM 571 C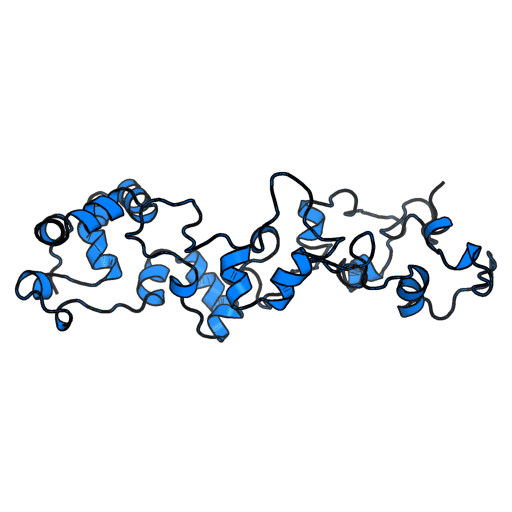 CA . ALA A 1 81 ? -7.204 14.569 7.300 1.00 83.94 81 ALA A CA 1
ATOM 572 C C . ALA A 1 81 ? -6.293 15.367 6.354 1.00 83.94 81 ALA A C 1
ATOM 574 O O . ALA A 1 81 ? -6.778 16.162 5.553 1.00 83.94 81 ALA A O 1
ATOM 575 N N . LEU A 1 82 ? -4.977 15.134 6.409 1.00 82.06 82 LEU A N 1
ATOM 576 C CA . LEU A 1 82 ? -4.002 15.860 5.592 1.00 82.06 82 LEU A CA 1
ATOM 577 C C . LEU A 1 82 ? -4.001 15.417 4.126 1.00 82.06 82 LEU A C 1
ATOM 579 O O . LEU A 1 82 ? -3.818 16.238 3.227 1.00 82.06 82 LEU A O 1
ATOM 583 N N . ASN A 1 83 ? -4.121 14.110 3.887 1.00 81.19 83 ASN A N 1
ATOM 584 C CA . ASN A 1 83 ? -3.827 13.517 2.584 1.00 81.19 83 ASN A CA 1
ATOM 585 C C . ASN A 1 83 ? -5.054 12.957 1.865 1.00 81.19 83 ASN A C 1
ATOM 587 O O . ASN A 1 83 ? -4.935 12.617 0.689 1.00 81.19 83 ASN A O 1
ATOM 591 N N . LEU A 1 84 ? -6.198 12.869 2.552 1.00 83.38 84 LEU A N 1
ATOM 592 C CA . LEU A 1 84 ? -7.481 12.394 2.038 1.00 83.38 84 LEU A CA 1
ATOM 593 C C . LEU A 1 84 ? -7.318 11.185 1.087 1.00 83.38 84 LEU A C 1
ATOM 595 O O . LEU A 1 84 ? -7.545 11.290 -0.129 1.00 83.38 84 LEU A O 1
ATOM 599 N N . PRO A 1 85 ? -6.855 10.031 1.613 1.00 83.31 85 PRO A N 1
ATOM 600 C CA . PRO A 1 85 ? -6.511 8.874 0.795 1.00 83.31 85 PRO A CA 1
ATOM 601 C C . PRO A 1 85 ? -7.703 8.372 -0.017 1.00 83.31 85 PRO A C 1
ATOM 603 O O . PRO A 1 85 ? -8.861 8.591 0.337 1.00 83.31 85 PRO A O 1
ATOM 606 N N . ALA A 1 86 ? -7.420 7.647 -1.101 1.00 85.81 86 ALA A N 1
ATOM 607 C CA . ALA A 1 86 ? -8.451 7.134 -2.003 1.00 85.81 86 ALA A CA 1
ATOM 608 C C . ALA A 1 86 ? -9.534 6.319 -1.272 1.00 85.81 86 ALA A C 1
ATOM 610 O O . ALA A 1 86 ? -10.714 6.502 -1.552 1.00 85.81 86 ALA A O 1
ATOM 611 N N . HIS A 1 87 ? -9.166 5.488 -0.292 1.00 88.62 87 HIS A N 1
ATOM 612 C CA . HIS A 1 87 ? -10.137 4.748 0.520 1.00 88.62 87 HIS A CA 1
ATOM 613 C C . HIS A 1 87 ? -11.068 5.672 1.320 1.00 88.62 87 HIS A C 1
ATOM 615 O O . HIS A 1 87 ? -12.279 5.473 1.296 1.00 88.62 87 HIS A O 1
ATOM 621 N N . ALA A 1 88 ? -10.533 6.728 1.944 1.00 85.44 88 ALA A N 1
ATOM 622 C CA . ALA A 1 88 ? -11.349 7.709 2.659 1.00 85.44 88 ALA A CA 1
ATOM 623 C C . ALA A 1 88 ? -12.285 8.476 1.706 1.00 85.44 88 ALA A C 1
ATOM 625 O O . ALA A 1 88 ? -13.461 8.647 2.013 1.00 85.44 88 ALA A O 1
ATOM 626 N N . ARG A 1 89 ? -11.806 8.864 0.511 1.00 86.25 89 ARG A N 1
ATOM 627 C CA . ARG A 1 89 ? -12.626 9.535 -0.524 1.00 86.25 89 ARG A CA 1
ATOM 628 C C . ARG A 1 89 ? -13.784 8.688 -1.037 1.00 86.25 89 ARG A C 1
ATOM 630 O O . ARG A 1 89 ? -14.789 9.238 -1.467 1.00 86.25 89 ARG A O 1
ATOM 637 N N . ASN A 1 90 ? -13.632 7.368 -1.005 1.00 87.56 90 ASN A N 1
ATOM 638 C CA . ASN A 1 90 ? -14.645 6.420 -1.458 1.00 87.56 90 ASN A CA 1
ATOM 639 C C . ASN A 1 90 ? -15.477 5.849 -0.299 1.00 87.56 90 ASN A C 1
ATOM 641 O O . ASN A 1 90 ? -16.135 4.829 -0.472 1.00 87.56 90 ASN A O 1
ATOM 645 N N . ASN A 1 91 ? -15.462 6.499 0.872 1.00 86.81 91 ASN A N 1
ATOM 646 C CA . ASN A 1 91 ? -16.223 6.092 2.056 1.00 86.81 91 ASN A CA 1
ATOM 647 C C . ASN A 1 91 ? -15.957 4.641 2.496 1.00 86.81 91 ASN A C 1
ATOM 649 O O . ASN A 1 91 ? -16.844 4.001 3.061 1.00 86.81 91 ASN A O 1
ATOM 653 N N . ILE A 1 92 ? -14.745 4.125 2.275 1.00 89.25 92 ILE A N 1
ATOM 654 C CA . ILE A 1 92 ? -14.350 2.818 2.805 1.00 89.25 92 ILE A CA 1
ATOM 655 C C . ILE A 1 92 ? -14.147 2.946 4.312 1.00 89.25 92 ILE A C 1
ATOM 657 O O . ILE A 1 92 ? -13.425 3.826 4.793 1.00 89.25 92 ILE A O 1
ATOM 661 N N . GLN A 1 93 ? -14.813 2.075 5.059 1.00 88.44 93 GLN A N 1
ATOM 662 C CA . GLN A 1 93 ? -14.857 2.116 6.505 1.00 88.44 93 GLN A CA 1
ATOM 663 C C . GLN A 1 93 ? -13.705 1.338 7.143 1.00 88.44 93 GLN A C 1
ATOM 665 O O . GLN A 1 93 ? -13.207 0.361 6.589 1.00 88.44 93 GLN A O 1
ATOM 670 N N . CYS A 1 94 ? -13.296 1.723 8.358 1.00 88.38 94 CYS A N 1
ATOM 671 C CA . CYS A 1 94 ? -12.221 1.030 9.087 1.00 88.38 94 CYS A CA 1
ATOM 672 C C . CYS A 1 94 ? -12.512 -0.472 9.217 1.00 88.38 94 CYS A C 1
ATOM 674 O O . CYS A 1 94 ? -11.639 -1.312 8.996 1.00 88.38 94 CYS A O 1
ATOM 676 N N . LEU A 1 95 ? -13.771 -0.795 9.530 1.00 87.75 95 LEU A N 1
ATOM 677 C CA . LEU A 1 95 ? -14.252 -2.161 9.680 1.00 87.75 95 LEU A CA 1
ATOM 678 C C . LEU A 1 95 ? -14.454 -2.886 8.348 1.00 87.75 95 LEU A C 1
ATOM 680 O O . LEU A 1 95 ? -14.749 -4.069 8.387 1.00 87.75 95 LEU A O 1
ATOM 684 N N . ASP A 1 96 ? -14.276 -2.270 7.180 1.00 89.88 96 ASP A N 1
ATOM 685 C CA . ASP A 1 96 ? -14.285 -3.024 5.916 1.00 89.88 96 ASP A CA 1
ATOM 686 C C . ASP A 1 96 ? -13.014 -3.873 5.783 1.00 89.88 96 ASP A C 1
ATOM 688 O O . ASP A 1 96 ? -13.056 -4.986 5.258 1.00 89.88 96 ASP A O 1
ATOM 692 N N . CYS A 1 97 ? -11.911 -3.395 6.369 1.00 89.81 97 CYS A N 1
ATOM 693 C CA . CYS A 1 97 ? -10.615 -4.069 6.372 1.00 89.81 97 CYS A CA 1
ATOM 694 C C . CYS A 1 97 ? -10.260 -4.691 7.727 1.00 89.81 97 CYS A C 1
ATOM 696 O O . CYS A 1 97 ? -9.766 -5.821 7.786 1.00 89.81 97 CYS A O 1
ATOM 698 N N . HIS A 1 98 ? -10.497 -3.960 8.817 1.00 88.75 98 HIS A N 1
ATOM 699 C CA . HIS A 1 98 ? -10.111 -4.382 10.156 1.00 88.75 98 HIS A CA 1
ATOM 700 C C . HIS A 1 98 ? -11.159 -5.276 10.808 1.00 88.75 98 HIS A C 1
ATOM 702 O O . HIS A 1 98 ? -12.368 -5.066 10.677 1.00 88.75 98 HIS A O 1
ATOM 708 N N . ALA A 1 99 ? -10.681 -6.290 11.526 1.00 85.62 99 ALA A N 1
ATOM 709 C CA . ALA A 1 99 ? -11.548 -7.114 12.348 1.00 85.62 99 ALA A CA 1
ATOM 710 C C . ALA A 1 99 ? -12.057 -6.299 13.556 1.00 85.62 99 ALA A C 1
ATOM 712 O O . ALA A 1 99 ? -11.319 -5.455 14.077 1.00 85.62 99 ALA A O 1
ATOM 713 N N . PRO A 1 100 ? -13.303 -6.521 14.015 1.00 79.69 100 PRO A N 1
ATOM 714 C CA . PRO A 1 100 ? -13.796 -5.911 15.246 1.00 79.69 100 PRO A CA 1
ATOM 715 C C . PRO A 1 100 ? -12.875 -6.213 16.432 1.00 79.69 100 PRO A C 1
ATOM 717 O O . PRO A 1 100 ? -12.345 -7.312 16.547 1.00 79.69 100 PRO A O 1
ATOM 720 N N . ALA A 1 101 ? -12.740 -5.279 17.373 1.00 78.31 101 ALA A N 1
ATOM 721 C CA . ALA A 1 101 ? -11.813 -5.416 18.501 1.00 78.31 101 ALA A CA 1
ATOM 722 C C . ALA A 1 101 ? -12.099 -6.611 19.441 1.00 78.31 101 ALA A C 1
ATOM 724 O O . ALA A 1 101 ? -11.237 -6.975 20.238 1.00 78.31 101 ALA A O 1
ATOM 725 N N . HIS A 1 102 ? -13.284 -7.223 19.342 1.00 79.50 102 HIS A N 1
ATOM 726 C CA . HIS A 1 102 ? -13.687 -8.413 20.100 1.00 79.50 102 HIS A CA 1
ATOM 727 C C . HIS A 1 102 ? -13.258 -9.735 19.450 1.00 79.50 102 HIS A C 1
ATOM 729 O O . HIS A 1 102 ? -13.509 -10.789 20.029 1.00 79.50 102 HIS A O 1
ATOM 735 N N . THR A 1 103 ? -12.654 -9.725 18.257 1.00 74.62 103 THR A N 1
ATOM 736 C CA . THR A 1 103 ? -12.091 -10.954 17.687 1.00 74.62 103 THR A CA 1
ATOM 737 C C . THR A 1 103 ? -10.804 -11.315 18.432 1.00 74.62 103 THR A C 1
ATOM 739 O O . THR A 1 103 ? -9.983 -10.413 18.645 1.00 74.62 103 THR A O 1
ATOM 742 N N . PRO A 1 104 ? -10.589 -12.595 18.797 1.00 65.00 104 PRO A N 1
ATOM 743 C CA . PRO A 1 104 ? -9.331 -13.052 19.384 1.00 65.00 104 PRO A CA 1
ATOM 744 C C . PRO A 1 104 ? -8.139 -12.643 18.516 1.00 65.00 104 PRO A C 1
ATOM 746 O O . PRO A 1 104 ? -8.314 -12.342 17.335 1.00 65.00 1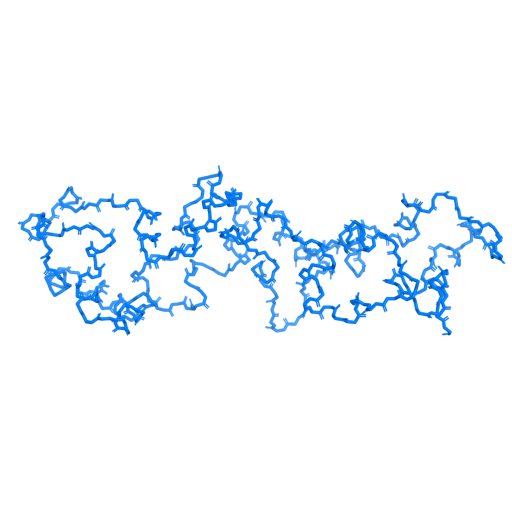04 PRO A O 1
ATOM 749 N N . ALA A 1 105 ? -6.931 -12.635 19.087 1.00 57.00 105 ALA A N 1
ATOM 750 C CA . ALA A 1 105 ? -5.690 -12.228 18.424 1.00 57.00 105 ALA A CA 1
ATOM 751 C C . ALA A 1 105 ? -5.300 -13.134 17.230 1.00 57.00 105 ALA A C 1
ATOM 753 O O . ALA A 1 105 ? -4.289 -13.831 17.250 1.00 57.00 105 ALA A O 1
ATOM 754 N N . ALA A 1 106 ? -6.083 -13.119 16.157 1.00 53.97 106 ALA A N 1
ATOM 755 C CA . ALA A 1 106 ? -5.754 -13.728 14.885 1.00 53.97 106 ALA A CA 1
ATOM 756 C C . ALA A 1 106 ? -4.880 -12.737 14.104 1.00 53.97 106 ALA A C 1
ATOM 758 O O . ALA A 1 106 ? -5.361 -11.991 13.262 1.00 53.97 106 ALA A O 1
ATOM 759 N N . ALA A 1 107 ? -3.588 -12.747 14.443 1.00 55.03 107 ALA A N 1
ATOM 760 C CA . ALA A 1 107 ? -2.485 -12.046 13.788 1.00 55.03 107 ALA A CA 1
ATOM 761 C C . ALA A 1 107 ? -2.496 -10.504 13.858 1.00 55.03 107 ALA 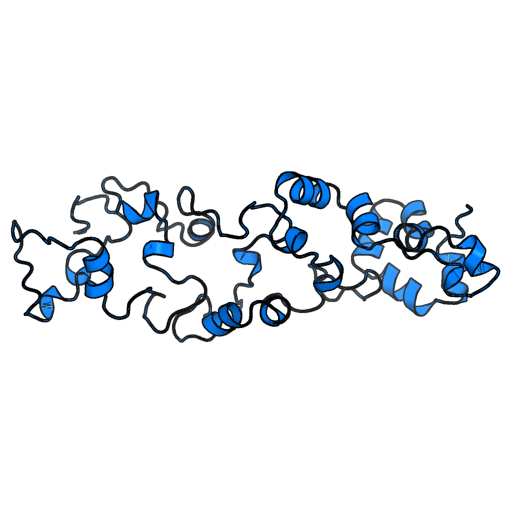A C 1
ATOM 763 O O . ALA A 1 107 ? -3.483 -9.819 13.612 1.00 55.03 107 ALA A O 1
ATOM 764 N N . GLN A 1 108 ? -1.333 -9.936 14.181 1.00 57.28 108 GLN A N 1
ATOM 765 C CA . GLN A 1 108 ? -1.034 -8.539 13.881 1.00 57.28 108 GLN A CA 1
ATOM 766 C C . GLN A 1 108 ? -0.564 -8.465 12.420 1.00 57.28 108 GLN A C 1
ATOM 768 O O . GLN A 1 108 ? 0.307 -9.254 12.044 1.00 57.28 108 GLN A O 1
ATOM 773 N N . PRO A 1 109 ? -1.079 -7.534 11.599 1.00 67.75 109 PRO A N 1
ATOM 774 C CA . PRO A 1 109 ? -2.116 -6.536 11.894 1.00 67.75 109 PRO A CA 1
ATOM 775 C C . PRO A 1 109 ? -3.534 -7.135 11.962 1.00 67.75 109 PRO A C 1
ATOM 777 O O . PRO A 1 109 ? -3.819 -8.091 11.251 1.00 67.75 109 PRO A O 1
ATOM 780 N N . LEU A 1 110 ? -4.425 -6.518 12.760 1.00 81.31 110 LEU A N 1
ATOM 781 C CA . LEU A 1 110 ? -5.841 -6.902 12.959 1.00 81.31 110 LEU A CA 1
ATOM 782 C C . LEU A 1 110 ? -6.689 -6.725 11.681 1.00 81.31 110 LEU A C 1
ATOM 784 O O . LEU A 1 110 ? -7.571 -5.867 11.616 1.00 81.31 110 LEU A O 1
ATOM 788 N N . LEU A 1 111 ? -6.395 -7.489 10.636 1.00 85.44 111 LEU A N 1
ATOM 789 C CA . LEU A 1 111 ? -7.139 -7.522 9.382 1.00 85.44 111 LEU A CA 1
ATOM 790 C C . LEU A 1 111 ? -8.128 -8.688 9.396 1.00 85.44 111 LEU A C 1
ATOM 792 O O . LEU A 1 111 ? -7.853 -9.744 9.957 1.00 85.44 111 LEU A O 1
ATOM 796 N N . LYS A 1 112 ? -9.274 -8.516 8.731 1.00 86.44 112 LYS A N 1
ATOM 797 C CA . LYS A 1 112 ? -10.283 -9.580 8.585 1.00 86.44 112 LYS A CA 1
ATOM 798 C C . LYS A 1 112 ? -9.775 -10.798 7.807 1.00 86.44 112 LYS A C 1
ATOM 800 O O . LYS A 1 112 ? -10.329 -11.881 7.950 1.00 86.44 112 LYS A O 1
ATOM 805 N N . ALA A 1 113 ? -8.777 -10.595 6.953 1.00 85.69 113 ALA A N 1
ATOM 806 C CA . ALA A 1 113 ? -8.141 -11.612 6.129 1.00 85.69 113 ALA A CA 1
ATOM 807 C C . ALA A 1 113 ? -6.733 -11.142 5.731 1.00 85.69 113 ALA A C 1
ATOM 809 O O . ALA A 1 113 ? -6.364 -9.985 5.955 1.00 85.69 113 ALA A O 1
ATOM 810 N N . LYS A 1 114 ? -5.945 -12.022 5.104 1.00 85.12 114 LYS A N 1
ATOM 811 C CA . LYS A 1 114 ? -4.633 -11.644 4.554 1.00 85.12 114 LYS A CA 1
ATOM 812 C C . LYS A 1 114 ? -4.795 -10.565 3.468 1.00 85.12 114 LYS A C 1
ATOM 814 O O . LYS A 1 114 ? -5.776 -10.633 2.723 1.00 85.12 114 LYS A O 1
ATOM 819 N N . PRO A 1 115 ? -3.856 -9.608 3.328 1.00 86.00 115 PRO A N 1
ATOM 820 C CA . PRO A 1 115 ? -4.002 -8.483 2.402 1.00 86.00 115 PRO A CA 1
ATOM 821 C C . PRO A 1 115 ? -4.362 -8.883 0.966 1.00 86.00 115 PRO A C 1
ATOM 823 O O . PRO A 1 115 ? -5.282 -8.298 0.409 1.00 86.00 115 PRO A O 1
ATOM 826 N N . ARG A 1 116 ? -3.742 -9.919 0.382 1.00 85.06 116 ARG A N 1
ATOM 827 C CA . ARG A 1 116 ? -4.118 -10.403 -0.966 1.00 85.06 116 ARG A CA 1
ATOM 828 C C . ARG A 1 116 ? -5.599 -10.771 -1.107 1.00 85.06 116 ARG A C 1
ATOM 830 O O . ARG A 1 116 ? -6.226 -10.390 -2.091 1.00 85.06 116 ARG A O 1
ATOM 837 N N . GLU A 1 117 ? -6.157 -11.491 -0.138 1.00 87.00 117 GLU A N 1
ATOM 838 C CA . GLU A 1 117 ? -7.575 -11.870 -0.150 1.00 87.00 117 GLU A CA 1
ATOM 839 C C . GLU A 1 117 ? -8.467 -10.657 0.130 1.00 87.00 117 GLU A C 1
ATOM 841 O O . GLU A 1 117 ? -9.463 -10.439 -0.554 1.00 87.00 117 GLU A O 1
ATOM 846 N N . LEU A 1 118 ? -8.095 -9.849 1.123 1.00 90.31 118 LEU A N 1
ATOM 847 C CA . LEU A 1 118 ? -8.875 -8.698 1.557 1.00 90.31 118 LEU A CA 1
ATOM 848 C C . LEU A 1 118 ? -8.963 -7.626 0.466 1.00 90.31 118 LEU A C 1
ATOM 850 O O . LEU A 1 118 ? -10.057 -7.223 0.079 1.00 90.31 118 LEU A O 1
ATOM 854 N N . CYS A 1 119 ? -7.811 -7.191 -0.046 1.00 91.19 119 CYS A N 1
ATOM 855 C CA . CYS A 1 119 ? -7.710 -6.172 -1.083 1.00 91.19 119 CYS A CA 1
ATOM 856 C C . CYS A 1 119 ? -8.273 -6.679 -2.414 1.00 91.19 119 CYS A C 1
ATOM 858 O O . CYS A 1 119 ? -8.916 -5.912 -3.126 1.00 91.19 119 CYS A O 1
ATOM 860 N N . GLY A 1 120 ? -8.088 -7.967 -2.732 1.00 92.19 120 GLY A N 1
ATOM 861 C CA . GLY A 1 120 ? -8.561 -8.587 -3.973 1.00 92.19 120 GLY A CA 1
ATOM 862 C C . GLY A 1 120 ? -10.082 -8.583 -4.152 1.00 92.19 120 GLY A C 1
ATOM 863 O O . GLY A 1 120 ? -10.546 -8.655 -5.286 1.00 92.19 120 GLY A O 1
ATOM 864 N N . LYS A 1 121 ? -10.864 -8.415 -3.074 1.00 93.06 121 LYS A N 1
ATOM 865 C CA . LYS A 1 121 ? -12.330 -8.255 -3.158 1.00 93.06 121 LYS A CA 1
ATOM 866 C C . LYS A 1 121 ? -12.747 -7.005 -3.937 1.00 93.06 121 LYS A C 1
ATOM 868 O O . LYS A 1 121 ? -13.791 -7.022 -4.578 1.00 93.06 121 LYS A O 1
ATOM 873 N N . CYS A 1 122 ? -11.924 -5.955 -3.907 1.00 94.25 122 CYS A N 1
ATOM 874 C CA . CYS A 1 122 ? -12.160 -4.707 -4.641 1.00 94.25 122 CYS A CA 1
ATOM 875 C C . CYS A 1 122 ? -11.132 -4.497 -5.767 1.00 94.25 122 CYS A C 1
ATOM 877 O O . CYS A 1 122 ? -11.476 -4.035 -6.850 1.00 94.25 122 CYS A O 1
ATOM 879 N N . HIS A 1 123 ? -9.873 -4.879 -5.544 1.00 93.00 123 HIS A N 1
ATOM 880 C CA . HIS A 1 123 ? -8.759 -4.763 -6.491 1.00 93.00 123 HIS A CA 1
ATOM 881 C C . HIS A 1 123 ? -8.482 -6.091 -7.211 1.00 93.00 123 HIS A C 1
ATOM 883 O O . HIS A 1 123 ? -7.342 -6.556 -7.270 1.00 93.00 123 HIS A O 1
ATOM 889 N N . ALA A 1 124 ? -9.531 -6.716 -7.751 1.00 93.12 124 ALA A N 1
ATOM 890 C CA . ALA A 1 124 ? -9.455 -8.045 -8.361 1.00 93.12 124 ALA A CA 1
ATOM 891 C C . ALA A 1 124 ? -8.448 -8.111 -9.523 1.00 93.12 124 ALA A C 1
ATOM 893 O O . ALA A 1 124 ? -7.689 -9.072 -9.627 1.00 93.12 124 ALA A O 1
ATOM 894 N N . THR A 1 125 ? -8.391 -7.064 -10.353 1.00 92.31 125 THR A N 1
ATOM 895 C CA . THR A 1 125 ? -7.446 -6.971 -11.476 1.00 92.31 125 THR A CA 1
ATOM 896 C C . THR A 1 125 ? -5.996 -7.026 -11.007 1.00 92.31 125 THR A C 1
ATOM 898 O O . THR A 1 125 ? -5.203 -7.790 -11.552 1.00 92.31 125 THR A O 1
ATOM 901 N N . GLU A 1 126 ? -5.650 -6.265 -9.967 1.00 90.38 126 GLU A N 1
ATOM 902 C CA . GLU A 1 126 ? -4.280 -6.240 -9.447 1.00 90.38 126 GLU A CA 1
ATOM 903 C C . GLU A 1 126 ? -3.932 -7.550 -8.743 1.00 90.38 126 GLU A C 1
ATOM 905 O O . GLU A 1 126 ? -2.854 -8.100 -8.952 1.00 90.38 126 GLU A O 1
ATOM 910 N N . ALA A 1 127 ? -4.871 -8.112 -7.975 1.00 89.19 127 ALA A N 1
ATOM 911 C CA . ALA A 1 127 ? -4.697 -9.419 -7.348 1.00 89.19 127 ALA A CA 1
ATOM 912 C C . ALA A 1 127 ? -4.451 -10.532 -8.386 1.00 89.19 127 ALA A C 1
ATOM 914 O O . ALA A 1 127 ? -3.612 -11.405 -8.160 1.00 89.19 127 ALA A O 1
ATOM 915 N N . ALA A 1 128 ? -5.123 -10.476 -9.540 1.00 89.12 128 ALA A N 1
ATOM 916 C CA . ALA A 1 128 ? -4.921 -11.425 -10.631 1.00 89.12 128 ALA A CA 1
ATOM 917 C C . ALA A 1 128 ? -3.536 -11.292 -11.288 1.00 89.12 128 ALA A C 1
ATOM 919 O O . ALA A 1 128 ? -2.944 -12.303 -11.663 1.00 89.12 128 ALA A O 1
ATOM 920 N N . GLN A 1 129 ? -2.967 -10.084 -11.379 1.00 90.44 129 GLN A N 1
ATOM 921 C CA . GLN A 1 129 ? -1.626 -9.889 -11.949 1.00 90.44 129 GLN A CA 1
ATOM 922 C C . GLN A 1 129 ? -0.532 -10.616 -11.148 1.00 90.44 129 GLN A C 1
ATOM 924 O O . GLN A 1 129 ? 0.422 -11.122 -11.736 1.00 90.44 129 GLN A O 1
ATOM 929 N N . PHE A 1 130 ? -0.694 -10.780 -9.832 1.00 88.12 130 PHE A N 1
ATOM 930 C CA . PHE A 1 130 ? 0.224 -11.581 -9.004 1.00 88.12 130 PHE A CA 1
ATOM 931 C C . PHE A 1 130 ? 0.179 -13.095 -9.290 1.00 88.12 130 PHE A C 1
ATOM 933 O O . PHE A 1 130 ? 0.973 -13.855 -8.729 1.00 88.12 130 PHE A O 1
ATOM 940 N N . LEU A 1 131 ? -0.751 -13.555 -10.131 1.00 86.75 131 LEU A N 1
ATOM 941 C CA . LEU A 1 131 ? -0.814 -14.936 -10.614 1.00 86.75 131 LEU A CA 1
ATOM 942 C C . LEU A 1 131 ? -0.081 -15.123 -11.950 1.00 86.75 131 LEU A C 1
ATOM 944 O O . LEU A 1 131 ? 0.045 -16.256 -12.412 1.00 86.75 131 LEU A O 1
ATOM 948 N N . MET A 1 132 ? 0.416 -14.042 -12.559 1.00 89.44 132 MET A N 1
ATOM 949 C CA . MET A 1 132 ? 1.144 -14.100 -13.825 1.00 89.44 132 MET A CA 1
ATOM 950 C C . MET A 1 132 ? 2.512 -14.787 -13.659 1.00 89.44 132 MET A C 1
ATOM 952 O O . MET A 1 132 ? 3.090 -14.737 -12.565 1.00 89.44 132 MET A O 1
ATOM 956 N N . PRO A 1 133 ? 3.063 -15.388 -14.739 1.00 89.81 133 PRO A N 1
ATOM 957 C CA . PRO A 1 133 ? 4.312 -16.156 -14.691 1.00 89.81 133 PRO A CA 1
ATOM 958 C C . PRO A 1 133 ? 5.502 -15.388 -14.112 1.00 89.81 133 PRO A C 1
ATOM 960 O O . PRO A 1 133 ? 6.329 -15.971 -13.413 1.00 89.81 133 PRO A O 1
ATOM 963 N N . PHE A 1 134 ? 5.571 -14.080 -14.375 1.00 91.00 134 PHE A N 1
ATOM 964 C CA . PHE A 1 134 ? 6.566 -13.186 -13.799 1.00 91.00 134 PHE A CA 1
ATOM 965 C C . PHE A 1 134 ? 5.846 -12.157 -12.944 1.00 91.00 134 PHE A C 1
ATOM 967 O O . PHE A 1 134 ? 5.129 -11.298 -13.447 1.00 91.00 134 PHE A O 1
ATOM 974 N N . SER A 1 135 ? 6.015 -12.246 -11.638 1.00 89.44 135 SER A N 1
ATOM 975 C CA . SER A 1 135 ? 5.375 -11.361 -10.670 1.00 89.44 135 SER A CA 1
ATOM 976 C C . SER A 1 135 ? 6.270 -11.217 -9.449 1.00 89.44 135 SER A C 1
ATOM 978 O O . SER A 1 135 ? 7.209 -12.000 -9.267 1.00 89.44 135 SER A O 1
ATOM 980 N N . HIS A 1 136 ? 5.978 -10.240 -8.584 1.00 84.56 136 HIS A N 1
ATOM 981 C CA . HIS A 1 136 ? 6.563 -10.191 -7.244 1.00 84.56 136 HIS A CA 1
ATOM 982 C C . HIS A 1 136 ? 5.956 -11.339 -6.417 1.00 84.56 136 HIS A C 1
ATOM 984 O O . HIS A 1 136 ? 5.055 -11.171 -5.591 1.00 84.56 136 HIS A O 1
ATOM 990 N N . ARG A 1 137 ? 6.404 -12.556 -6.733 1.00 73.31 137 ARG A N 1
ATOM 991 C CA . ARG A 1 137 ? 5.963 -13.833 -6.182 1.00 73.31 137 ARG A CA 1
ATOM 992 C C . ARG A 1 137 ? 6.949 -14.927 -6.604 1.00 73.31 137 ARG A C 1
ATOM 994 O O . ARG A 1 137 ? 6.782 -15.555 -7.641 1.00 73.31 137 ARG A O 1
ATOM 1001 N N . GLN A 1 138 ? 7.932 -15.212 -5.759 1.00 51.75 138 GLN A N 1
ATOM 1002 C CA . GLN A 1 138 ? 8.608 -16.512 -5.743 1.00 51.75 138 GLN A CA 1
ATOM 1003 C C . GLN A 1 138 ? 9.234 -16.729 -4.361 1.00 51.75 138 GLN A C 1
ATOM 1005 O O . GLN A 1 138 ? 10.049 -15.923 -3.925 1.00 51.75 138 GLN A O 1
ATOM 1010 N N . GLY A 1 139 ? 8.810 -17.780 -3.651 1.00 55.44 139 GLY A N 1
ATOM 1011 C CA . GLY A 1 139 ? 9.379 -18.187 -2.359 1.00 55.44 139 GLY A CA 1
ATOM 1012 C C . GLY A 1 139 ? 8.362 -18.385 -1.229 1.00 55.44 139 GLY A C 1
ATOM 1013 O O . GLY A 1 139 ? 7.158 -18.203 -1.398 1.00 55.44 139 GLY A O 1
ATOM 1014 N N . GLU A 1 140 ? 8.875 -18.760 -0.056 1.00 48.50 140 GLU A N 1
ATOM 1015 C CA . GLU A 1 140 ? 8.101 -19.153 1.136 1.00 48.50 140 GLU A CA 1
ATOM 1016 C C . GLU A 1 140 ? 7.446 -17.973 1.878 1.00 48.50 140 GLU A C 1
ATOM 1018 O O . GLU A 1 140 ? 6.565 -18.169 2.714 1.00 48.50 140 GLU A O 1
ATOM 1023 N N . LYS A 1 141 ? 7.846 -16.732 1.563 1.00 61.09 141 LYS A N 1
ATOM 1024 C CA . LYS A 1 141 ? 7.320 -15.499 2.168 1.00 61.09 141 LYS A CA 1
ATOM 1025 C C . LYS A 1 141 ? 6.845 -14.537 1.075 1.00 61.09 141 LYS A C 1
ATOM 1027 O O . LYS A 1 141 ? 7.633 -13.719 0.603 1.00 61.09 141 LYS A O 1
ATOM 1032 N N . PRO A 1 142 ? 5.586 -14.646 0.619 1.00 66.44 142 PRO A N 1
ATOM 1033 C CA . PRO A 1 142 ? 5.056 -13.744 -0.394 1.00 66.44 142 PRO A CA 1
ATOM 1034 C C . PRO A 1 142 ? 5.015 -12.304 0.127 1.00 66.44 142 PRO A C 1
ATOM 1036 O O . PRO A 1 142 ? 4.637 -12.063 1.272 1.00 66.44 142 PRO A O 1
ATOM 1039 N N . PHE A 1 143 ? 5.342 -11.341 -0.736 1.00 76.50 143 PHE A N 1
ATOM 1040 C CA . PHE A 1 143 ? 5.022 -9.945 -0.459 1.00 76.50 143 PHE A CA 1
ATOM 1041 C C . PHE A 1 143 ? 3.502 -9.754 -0.475 1.00 76.50 143 PHE A C 1
ATOM 1043 O O . PHE A 1 143 ? 2.795 -10.245 -1.365 1.00 76.50 143 PHE A O 1
ATOM 1050 N N . GLU A 1 144 ? 3.005 -9.040 0.525 1.00 84.81 144 GLU A N 1
ATOM 1051 C CA . GLU A 1 144 ? 1.618 -8.595 0.609 1.00 84.81 144 GLU A CA 1
ATOM 1052 C C . GLU A 1 144 ? 1.475 -7.189 0.014 1.00 84.81 144 GLU A C 1
ATOM 1054 O O . GLU A 1 144 ? 2.457 -6.457 -0.108 1.00 84.81 144 GLU A O 1
ATOM 1059 N N . CYS A 1 145 ? 0.249 -6.779 -0.321 1.00 86.94 145 CYS A N 1
ATOM 1060 C CA . CYS A 1 145 ? -0.039 -5.464 -0.915 1.00 86.94 145 CYS A CA 1
ATOM 1061 C C . CYS A 1 145 ? 0.564 -4.307 -0.093 1.00 86.94 145 CYS A C 1
ATOM 1063 O O . CYS A 1 145 ? 1.066 -3.329 -0.646 1.00 86.94 145 CYS A O 1
ATOM 1065 N N . THR A 1 146 ? 0.567 -4.454 1.235 1.00 84.94 146 THR A N 1
ATOM 1066 C CA . THR A 1 146 ? 1.080 -3.472 2.199 1.00 84.94 146 THR A CA 1
ATOM 1067 C C . THR A 1 146 ? 2.605 -3.391 2.272 1.00 84.94 146 THR A C 1
ATOM 1069 O O . THR A 1 146 ? 3.125 -2.513 2.951 1.00 84.94 146 THR A O 1
ATOM 1072 N N . ALA A 1 147 ? 3.338 -4.288 1.603 1.00 85.12 147 ALA A N 1
ATOM 1073 C CA . ALA A 1 147 ? 4.790 -4.165 1.470 1.00 85.12 147 ALA A CA 1
ATOM 1074 C C . ALA A 1 147 ? 5.175 -2.990 0.558 1.00 85.12 147 ALA A C 1
ATOM 1076 O O . ALA A 1 147 ? 6.245 -2.412 0.715 1.00 85.12 147 ALA A O 1
ATOM 1077 N N . CYS A 1 148 ? 4.291 -2.624 -0.376 1.00 84.56 148 CYS A N 1
ATOM 1078 C CA . CYS A 1 148 ? 4.493 -1.487 -1.268 1.00 84.56 148 CYS A CA 1
ATOM 1079 C C . CYS A 1 148 ? 3.510 -0.348 -0.977 1.00 84.56 148 CYS A C 1
ATOM 1081 O O . CYS A 1 148 ? 3.899 0.819 -0.982 1.00 84.56 148 CYS A O 1
ATOM 1083 N N . HIS A 1 149 ? 2.240 -0.668 -0.714 1.00 86.94 149 HIS A N 1
ATOM 1084 C CA . HIS A 1 149 ? 1.187 0.328 -0.543 1.00 86.94 149 HIS A CA 1
ATOM 1085 C C . HIS A 1 149 ? 0.949 0.706 0.913 1.00 86.94 149 HIS A C 1
ATOM 1087 O O . HIS A 1 149 ? 0.897 -0.133 1.811 1.00 86.94 149 HIS A O 1
ATOM 1093 N N . THR A 1 150 ? 0.673 1.988 1.114 1.00 83.12 150 THR A N 1
ATOM 1094 C CA . THR A 1 150 ? 0.130 2.523 2.354 1.00 83.12 150 THR A CA 1
ATOM 1095 C C . THR A 1 150 ? -1.339 2.878 2.144 1.00 83.12 150 THR A C 1
ATOM 1097 O O . THR A 1 150 ? -1.730 3.375 1.086 1.00 83.12 150 THR A O 1
ATOM 1100 N N . VAL A 1 151 ? -2.186 2.564 3.125 1.00 84.94 151 VAL A N 1
ATOM 1101 C CA . VAL A 1 151 ? -3.653 2.616 2.966 1.00 84.94 151 VAL A CA 1
ATOM 1102 C C . VAL A 1 151 ? -4.327 3.658 3.858 1.00 84.94 151 VAL A C 1
ATOM 1104 O O . VAL A 1 151 ? -5.518 3.912 3.691 1.00 84.94 151 VAL A O 1
ATOM 1107 N N . HIS A 1 152 ? -3.573 4.297 4.761 1.00 87.44 152 HIS A N 1
ATOM 1108 C CA . HIS A 1 152 ? -4.076 5.282 5.725 1.00 87.44 152 HIS A CA 1
ATOM 1109 C C . HIS A 1 152 ? -3.624 6.714 5.411 1.00 87.44 152 HIS A C 1
ATOM 1111 O O . HIS A 1 152 ? -3.728 7.605 6.250 1.00 87.44 152 HIS A O 1
ATOM 1117 N N . GLY A 1 153 ? -3.185 6.961 4.175 1.00 76.81 153 GLY A N 1
ATOM 1118 C CA . GLY A 1 153 ? -2.871 8.305 3.700 1.00 76.81 153 GLY A CA 1
ATOM 1119 C C . GLY A 1 153 ? -1.429 8.726 3.911 1.00 76.81 153 GLY A C 1
ATOM 1120 O O . GLY A 1 153 ? -1.143 9.908 3.812 1.00 76.81 153 GLY A O 1
ATOM 1121 N N . GLU A 1 154 ? -0.490 7.807 4.123 1.00 76.88 154 GLU A N 1
ATOM 1122 C CA . GLU A 1 154 ? 0.942 8.117 4.044 1.00 76.88 154 GLU A CA 1
ATOM 1123 C C . GLU A 1 154 ? 1.348 8.573 2.624 1.00 76.88 154 GLU A C 1
ATOM 1125 O O . GLU A 1 154 ? 2.362 9.245 2.465 1.00 76.88 154 GLU A O 1
ATOM 1130 N N . ASN A 1 155 ? 0.532 8.273 1.601 1.00 69.06 155 ASN A N 1
ATOM 1131 C CA . ASN A 1 155 ? 0.589 8.902 0.279 1.00 69.06 155 ASN A CA 1
ATOM 1132 C C . ASN A 1 155 ? -0.793 9.448 -0.143 1.00 69.06 155 ASN A C 1
ATOM 1134 O O . ASN A 1 155 ? -1.804 8.751 -0.053 1.00 69.06 155 ASN A O 1
ATOM 1138 N N . ARG A 1 156 ? -0.824 10.684 -0.662 1.00 59.09 156 ARG A N 1
ATOM 1139 C CA . ARG A 1 156 ? -2.024 11.403 -1.143 1.00 59.09 156 ARG A CA 1
ATOM 1140 C C . ARG A 1 156 ? -2.727 10.730 -2.321 1.00 59.09 156 ARG A C 1
ATOM 1142 O O . ARG A 1 156 ? -3.951 10.767 -2.441 1.00 59.09 156 ARG A O 1
ATOM 1149 N N . THR A 1 157 ? -1.957 10.138 -3.228 1.00 64.00 157 THR A N 1
ATOM 1150 C CA . THR A 1 157 ? -2.486 9.689 -4.527 1.00 64.00 157 THR A CA 1
ATOM 1151 C C . THR A 1 157 ? -2.950 8.235 -4.525 1.00 64.00 157 THR A C 1
ATOM 1153 O O . THR A 1 157 ? -3.628 7.821 -5.460 1.00 64.00 157 THR A O 1
ATOM 1156 N N . GLY A 1 158 ? -2.584 7.453 -3.502 1.00 62.19 158 GLY A N 1
ATOM 1157 C CA . GLY A 1 158 ? -2.740 5.993 -3.507 1.00 62.19 158 GLY A CA 1
ATOM 1158 C C . GLY A 1 158 ? -1.795 5.269 -4.479 1.00 62.19 158 GLY A C 1
ATOM 1159 O O . GLY A 1 158 ? -1.791 4.041 -4.526 1.00 62.19 158 GLY A O 1
ATOM 1160 N N . ARG A 1 159 ? -0.973 6.010 -5.237 1.00 68.19 159 ARG A N 1
ATOM 1161 C CA . ARG A 1 159 ? 0.111 5.456 -6.056 1.00 68.19 159 ARG A CA 1
ATOM 1162 C C . ARG A 1 159 ? 1.351 5.243 -5.198 1.00 68.19 159 ARG A C 1
ATOM 1164 O O . ARG A 1 159 ? 1.477 5.819 -4.122 1.00 68.19 159 ARG A O 1
ATOM 1171 N N . LEU A 1 160 ? 2.282 4.426 -5.670 1.00 71.25 160 LEU A N 1
ATOM 1172 C CA . LEU A 1 160 ? 3.606 4.361 -5.059 1.00 71.25 160 LEU A CA 1
ATOM 1173 C C . LEU A 1 160 ? 4.315 5.697 -5.299 1.00 71.25 160 LEU A C 1
ATOM 1175 O O . LEU A 1 160 ? 4.243 6.248 -6.398 1.00 71.25 160 LEU A O 1
ATOM 1179 N N . SER A 1 161 ? 4.967 6.242 -4.270 1.00 67.00 161 SER A N 1
ATOM 1180 C CA . SER A 1 161 ? 5.903 7.340 -4.508 1.00 67.00 161 SER A CA 1
ATOM 1181 C C . SER A 1 161 ? 7.089 6.767 -5.271 1.00 67.00 161 SER A C 1
ATOM 1183 O O . SER A 1 161 ? 7.684 5.791 -4.817 1.00 67.00 161 SER A O 1
ATOM 1185 N N . MET A 1 162 ? 7.399 7.352 -6.426 1.00 67.06 162 MET A N 1
ATOM 1186 C CA . MET A 1 162 ? 8.516 6.942 -7.283 1.00 67.06 162 MET A CA 1
ATOM 1187 C C . MET A 1 162 ? 9.697 7.915 -7.206 1.00 67.06 162 MET A C 1
ATOM 1189 O O . MET A 1 162 ? 10.694 7.722 -7.901 1.00 67.06 162 MET A O 1
ATOM 1193 N N . GLU A 1 163 ? 9.614 8.943 -6.352 1.00 66.38 163 GLU A N 1
ATOM 1194 C CA . GLU A 1 163 ? 10.710 9.888 -6.146 1.00 66.38 163 GLU A CA 1
ATOM 1195 C C . GLU A 1 163 ? 11.973 9.129 -5.712 1.00 66.38 163 GLU A C 1
ATOM 1197 O O . GLU A 1 163 ? 11.936 8.320 -4.781 1.00 66.38 163 GLU A O 1
ATOM 1202 N N . LYS A 1 164 ? 13.085 9.350 -6.428 1.00 63.53 164 LYS A N 1
ATOM 1203 C CA . LYS A 1 164 ? 14.380 8.682 -6.199 1.00 63.53 164 LYS A CA 1
ATOM 1204 C C . LYS A 1 164 ? 14.288 7.148 -6.148 1.00 63.53 164 LYS A C 1
ATOM 1206 O O . LYS A 1 164 ? 14.996 6.527 -5.369 1.00 63.53 164 LYS A O 1
ATOM 1211 N N . GLY A 1 165 ? 13.427 6.529 -6.958 1.00 70.06 165 GLY A N 1
ATOM 1212 C CA . GLY A 1 165 ? 13.280 5.067 -7.016 1.00 70.06 165 GLY A CA 1
ATOM 1213 C C . GLY A 1 165 ? 12.350 4.467 -5.955 1.00 70.06 165 GLY A C 1
ATOM 1214 O O . GLY A 1 165 ? 12.116 3.257 -5.964 1.00 70.06 165 GLY A O 1
ATOM 1215 N N . GLY A 1 166 ? 11.755 5.301 -5.098 1.00 79.25 166 GLY A N 1
ATOM 1216 C CA . GLY A 1 166 ? 10.570 4.946 -4.326 1.00 79.25 166 GLY A CA 1
ATOM 1217 C C . GLY A 1 166 ? 10.713 3.722 -3.419 1.00 79.25 166 GLY A C 1
ATOM 1218 O O . GLY A 1 166 ? 11.781 3.410 -2.896 1.00 79.25 166 GLY A O 1
ATOM 1219 N N . VAL A 1 167 ? 9.602 3.002 -3.241 1.00 83.62 167 VAL A N 1
ATOM 1220 C CA . VAL A 1 167 ? 9.558 1.767 -2.436 1.00 83.62 167 VAL A CA 1
ATOM 1221 C C . VAL A 1 167 ? 10.380 0.625 -3.046 1.00 83.62 167 VAL A C 1
ATOM 1223 O O . VAL A 1 167 ? 10.815 -0.271 -2.331 1.00 83.62 167 VAL A O 1
ATOM 1226 N N . CYS A 1 168 ? 10.650 0.670 -4.354 1.00 86.56 168 CYS A N 1
ATOM 1227 C CA . CYS A 1 168 ? 11.384 -0.376 -5.062 1.00 86.56 168 CYS A CA 1
ATOM 1228 C C . CYS A 1 168 ? 12.813 -0.531 -4.521 1.00 86.56 168 CYS A C 1
ATOM 1230 O O . CYS A 1 168 ? 13.282 -1.651 -4.317 1.00 86.56 168 CYS A O 1
ATOM 1232 N N . LEU A 1 169 ? 13.488 0.585 -4.226 1.00 86.94 169 LEU A N 1
ATOM 1233 C CA . LEU A 1 169 ? 14.871 0.584 -3.737 1.00 86.94 169 LEU A CA 1
ATOM 1234 C C . LEU A 1 169 ? 15.022 0.170 -2.269 1.00 86.94 169 LEU A C 1
ATOM 1236 O O . LEU A 1 169 ? 16.148 -0.018 -1.817 1.00 86.94 169 LEU A O 1
ATOM 1240 N N . GLN A 1 170 ? 13.926 -0.018 -1.526 1.00 84.88 170 GLN A N 1
ATOM 1241 C CA . GLN A 1 170 ? 13.998 -0.599 -0.179 1.00 84.88 170 GLN A CA 1
ATOM 1242 C C . GLN A 1 170 ? 14.451 -2.065 -0.219 1.00 84.88 170 GLN A C 1
ATOM 1244 O O . GLN A 1 170 ? 15.004 -2.565 0.757 1.00 84.88 170 GLN A O 1
ATOM 1249 N N . CYS A 1 171 ? 14.239 -2.740 -1.354 1.00 87.19 171 CYS A N 1
ATOM 1250 C CA . CYS A 1 171 ? 14.696 -4.108 -1.587 1.00 87.19 171 CYS A CA 1
ATOM 1251 C C . CYS A 1 171 ? 15.702 -4.197 -2.743 1.00 87.19 171 CYS A C 1
ATOM 1253 O O . CYS A 1 171 ? 16.694 -4.909 -2.628 1.00 87.19 171 CYS A O 1
ATOM 1255 N N . HIS A 1 172 ? 15.495 -3.453 -3.833 1.00 89.44 172 HIS A N 1
ATOM 1256 C CA . HIS A 1 172 ? 16.395 -3.423 -4.994 1.00 89.44 172 HIS A CA 1
ATOM 1257 C C . HIS A 1 172 ? 17.509 -2.384 -4.822 1.00 89.44 172 HIS A C 1
ATOM 1259 O O . HIS A 1 172 ? 17.656 -1.457 -5.621 1.00 89.44 172 HIS A O 1
ATOM 1265 N N . THR A 1 173 ? 18.273 -2.510 -3.738 1.00 89.25 173 THR A N 1
ATOM 1266 C CA . THR A 1 173 ? 19.327 -1.554 -3.360 1.00 89.25 173 THR A CA 1
ATOM 1267 C C . THR A 1 173 ? 20.466 -1.504 -4.378 1.00 89.25 173 THR A C 1
ATOM 1269 O O . THR A 1 173 ? 21.062 -0.451 -4.591 1.00 89.25 173 THR A O 1
ATOM 1272 N N . ASP A 1 174 ? 20.709 -2.604 -5.087 1.00 87.88 174 ASP A N 1
ATOM 1273 C CA . ASP A 1 174 ? 21.676 -2.706 -6.181 1.00 87.88 174 ASP A CA 1
ATOM 1274 C C . ASP A 1 174 ? 21.323 -1.810 -7.380 1.00 87.88 174 ASP A C 1
ATOM 1276 O O . ASP A 1 174 ? 22.177 -1.503 -8.213 1.00 87.88 174 ASP A O 1
ATOM 1280 N N . LYS A 1 175 ? 20.064 -1.364 -7.467 1.00 88.19 175 LYS A N 1
ATOM 1281 C CA . LYS A 1 175 ? 19.573 -0.456 -8.508 1.00 88.19 175 LYS A CA 1
ATOM 1282 C C . LYS A 1 175 ? 19.507 0.998 -8.054 1.00 88.19 175 LYS A C 1
ATOM 1284 O O . LYS A 1 175 ? 18.936 1.815 -8.776 1.00 88.19 175 LYS A O 1
ATOM 1289 N N . ALA A 1 176 ? 20.033 1.345 -6.875 1.00 84.06 176 ALA A N 1
ATOM 1290 C CA . ALA A 1 176 ? 19.898 2.679 -6.283 1.00 84.06 176 ALA A CA 1
ATOM 1291 C C . ALA A 1 176 ? 20.839 3.739 -6.887 1.00 84.06 176 ALA A C 1
ATOM 1293 O O . ALA A 1 176 ? 20.502 4.928 -6.890 1.00 84.06 176 ALA A O 1
ATOM 1294 N N . GLY A 1 177 ? 21.960 3.326 -7.478 1.00 82.12 177 GLY A N 1
ATOM 1295 C CA . GLY A 1 177 ? 23.021 4.254 -7.867 1.00 82.12 177 GLY A CA 1
ATOM 1296 C C . GLY A 1 177 ? 23.733 4.850 -6.637 1.00 82.12 177 GLY A C 1
ATOM 1297 O O . GLY A 1 177 ? 23.642 4.279 -5.549 1.00 82.12 177 GLY A O 1
ATOM 1298 N N . PRO A 1 178 ? 24.431 5.991 -6.772 1.00 84.94 178 PRO A N 1
ATOM 1299 C CA . PRO A 1 178 ? 24.473 6.868 -7.941 1.00 84.94 178 PRO A CA 1
ATOM 1300 C C . PRO A 1 178 ? 25.197 6.233 -9.131 1.00 84.94 178 PRO A C 1
ATOM 1302 O O . PRO A 1 178 ? 26.142 5.469 -8.961 1.00 84.94 178 PRO A O 1
ATOM 1305 N N . TYR A 1 179 ? 24.731 6.567 -10.332 1.00 86.75 179 TYR A N 1
ATOM 1306 C CA . TYR A 1 179 ? 25.384 6.202 -11.585 1.00 86.75 179 TYR A CA 1
ATOM 1307 C C . TYR A 1 179 ? 26.001 7.457 -12.205 1.00 86.75 179 TYR A C 1
ATOM 1309 O O . TYR A 1 179 ? 25.331 8.492 -12.228 1.00 86.75 179 TYR A O 1
ATOM 1317 N N . ILE A 1 180 ? 27.232 7.376 -12.717 1.00 90.75 180 ILE A N 1
ATOM 1318 C CA . ILE A 1 180 ? 27.865 8.467 -13.486 1.00 90.75 180 ILE A CA 1
ATOM 1319 C C . ILE A 1 180 ? 27.042 8.750 -14.750 1.00 90.75 180 ILE A C 1
ATOM 1321 O O . ILE A 1 180 ? 26.788 9.905 -15.088 1.00 90.75 180 ILE A O 1
ATOM 1325 N N . PHE A 1 181 ? 26.550 7.690 -15.391 1.00 90.25 181 PHE A N 1
ATOM 1326 C CA . PHE A 1 181 ? 25.679 7.729 -16.558 1.00 90.25 181 PHE A CA 1
ATOM 1327 C C . PHE A 1 181 ? 24.321 7.098 -16.213 1.00 90.25 181 PHE A C 1
ATOM 1329 O O . PHE A 1 181 ? 24.108 5.897 -16.412 1.00 90.25 181 PHE A O 1
ATOM 1336 N N . PRO A 1 182 ? 23.384 7.868 -15.633 1.00 86.75 182 PRO A N 1
ATOM 1337 C CA . PRO A 1 182 ? 22.060 7.354 -15.307 1.00 86.75 182 PRO A CA 1
ATOM 1338 C C . PRO A 1 182 ? 21.216 7.155 -16.571 1.00 86.75 182 PRO A C 1
ATOM 1340 O O . PRO A 1 182 ? 21.259 7.978 -17.482 1.00 86.75 182 PRO A O 1
ATOM 1343 N N . HIS A 1 183 ? 20.368 6.123 -16.592 1.00 88.56 183 HIS A N 1
ATOM 1344 C CA . HIS A 1 183 ? 19.325 6.004 -17.614 1.00 88.56 183 HIS A CA 1
ATOM 1345 C C . HIS A 1 183 ? 18.153 6.949 -17.267 1.00 88.56 183 HIS A C 1
ATOM 1347 O O . HIS A 1 183 ? 17.483 6.716 -16.254 1.00 88.56 183 HIS A O 1
ATOM 1353 N N . PRO A 1 184 ? 17.885 8.021 -18.042 1.00 82.69 184 PRO A N 1
ATOM 1354 C CA . PRO A 1 184 ? 16.987 9.100 -17.614 1.00 82.69 184 PRO A CA 1
ATOM 1355 C C . PRO A 1 184 ? 15.560 8.677 -17.218 1.00 82.69 184 PRO A C 1
ATOM 1357 O O . PRO A 1 184 ? 15.094 9.157 -16.178 1.00 82.69 184 PRO A O 1
ATOM 1360 N N . PRO A 1 185 ? 14.885 7.738 -17.922 1.00 80.88 185 PRO A N 1
ATOM 1361 C CA . PRO A 1 185 ? 13.547 7.279 -17.532 1.00 80.88 185 PRO A CA 1
ATOM 1362 C C . PRO A 1 185 ? 13.468 6.765 -16.089 1.00 80.88 185 PRO A C 1
ATOM 1364 O O . PRO A 1 185 ? 12.471 6.987 -15.408 1.00 80.88 185 PRO A O 1
ATOM 1367 N N . ARG A 1 186 ? 14.549 6.181 -15.550 1.00 76.56 186 ARG A N 1
ATOM 1368 C CA . ARG A 1 186 ? 14.608 5.737 -14.146 1.00 76.56 186 ARG A CA 1
ATOM 1369 C C . ARG A 1 186 ? 14.425 6.890 -13.158 1.00 76.56 186 ARG A C 1
ATOM 1371 O O . ARG A 1 186 ? 13.812 6.697 -12.112 1.00 76.56 186 ARG A O 1
ATOM 1378 N N . ASN A 1 187 ? 14.993 8.056 -13.456 1.00 69.00 187 ASN A N 1
ATOM 1379 C CA . ASN A 1 187 ? 15.018 9.188 -12.531 1.00 69.00 187 ASN A CA 1
ATOM 1380 C C . ASN A 1 187 ? 13.797 10.103 -12.689 1.00 69.00 187 ASN A C 1
ATOM 1382 O O . ASN A 1 187 ? 13.441 10.787 -11.732 1.00 69.00 187 ASN A O 1
ATOM 1386 N N . VAL A 1 188 ? 13.183 10.121 -13.877 1.00 69.75 188 VAL A N 1
ATOM 1387 C CA . VAL A 1 188 ? 12.065 11.018 -14.209 1.00 69.75 188 VAL A CA 1
ATOM 1388 C C . VAL A 1 188 ? 10.720 10.289 -14.142 1.00 69.75 188 VAL A C 1
ATOM 1390 O O . VAL A 1 188 ? 9.812 10.742 -13.452 1.00 69.75 188 VAL A O 1
ATOM 1393 N N . GLU A 1 189 ? 10.598 9.140 -14.809 1.00 74.19 189 GLU A N 1
ATOM 1394 C CA . GLU A 1 189 ? 9.356 8.352 -14.892 1.00 74.19 189 GLU A CA 1
ATOM 1395 C C . GLU A 1 189 ? 9.307 7.216 -13.852 1.00 74.19 189 GLU A C 1
ATOM 1397 O O . GLU A 1 189 ? 8.239 6.715 -13.493 1.00 74.19 189 GLU A O 1
ATOM 1402 N N . GLY A 1 190 ? 10.468 6.843 -13.308 1.00 84.44 190 GLY A N 1
ATOM 1403 C CA . GLY A 1 190 ? 10.612 5.809 -12.292 1.00 84.44 190 GLY A CA 1
ATOM 1404 C C . GLY A 1 190 ? 10.666 4.394 -12.870 1.00 84.44 190 GLY A C 1
ATOM 1405 O O . GLY A 1 190 ? 10.633 4.160 -14.075 1.00 84.44 190 GLY A O 1
ATOM 1406 N N . CYS A 1 191 ? 10.729 3.403 -11.981 1.00 88.75 191 CYS A N 1
ATOM 1407 C CA . CYS A 1 191 ? 10.823 1.985 -12.348 1.00 88.75 191 CYS A CA 1
ATOM 1408 C C . CYS A 1 191 ? 9.620 1.486 -13.176 1.00 88.75 191 CYS A C 1
ATOM 1410 O O . CYS A 1 191 ? 9.751 0.531 -13.941 1.00 88.75 191 CYS A O 1
ATOM 1412 N N . LEU A 1 192 ? 8.456 2.129 -13.026 1.00 88.06 192 LEU A N 1
ATOM 1413 C CA . LEU A 1 192 ? 7.196 1.723 -13.658 1.00 88.06 192 LEU A CA 1
ATOM 1414 C C . LEU A 1 192 ? 7.130 2.031 -15.158 1.00 88.06 192 LEU A C 1
ATOM 1416 O O . LEU A 1 192 ? 6.271 1.475 -15.840 1.00 88.06 192 LEU A O 1
ATOM 1420 N N . ALA A 1 193 ? 8.047 2.854 -15.680 1.00 88.69 193 ALA A N 1
ATOM 1421 C CA . ALA A 1 193 ? 8.189 3.064 -17.121 1.00 88.69 193 ALA A CA 1
ATOM 1422 C C . ALA A 1 193 ? 8.445 1.731 -17.846 1.00 88.69 193 ALA A C 1
ATOM 1424 O O . ALA A 1 193 ? 7.842 1.434 -18.876 1.00 88.69 193 ALA A O 1
ATOM 1425 N N . CYS A 1 194 ? 9.264 0.867 -17.239 1.00 92.19 194 CYS A N 1
ATOM 1426 C CA . CYS A 1 194 ? 9.649 -0.418 -17.817 1.00 92.19 194 CYS A CA 1
ATOM 1427 C C . CYS A 1 194 ? 8.972 -1.625 -17.155 1.00 92.19 194 CYS A C 1
ATOM 1429 O O . CYS A 1 194 ? 8.771 -2.639 -17.826 1.00 92.19 194 CYS A O 1
ATOM 1431 N N . HIS A 1 195 ? 8.643 -1.542 -15.860 1.00 93.25 195 HIS A N 1
ATOM 1432 C CA . HIS A 1 195 ? 8.186 -2.685 -15.065 1.00 93.25 195 HIS A CA 1
ATOM 1433 C C . HIS A 1 195 ? 6.713 -2.603 -14.643 1.00 93.25 195 HIS A C 1
ATOM 1435 O O . HIS A 1 195 ? 6.236 -1.561 -14.199 1.00 93.25 195 HIS A O 1
ATOM 1441 N N . SER A 1 196 ? 6.042 -3.757 -14.656 1.00 92.44 196 SER A N 1
ATOM 1442 C CA . SER A 1 196 ? 4.727 -3.992 -14.057 1.00 92.44 196 SER A CA 1
ATOM 1443 C C . SER A 1 196 ? 4.899 -4.645 -12.679 1.00 92.44 196 SER A C 1
ATOM 1445 O O . SER A 1 196 ? 5.181 -5.840 -12.611 1.00 92.44 196 SER A O 1
ATOM 1447 N N . PRO A 1 197 ? 4.759 -3.908 -11.562 1.00 89.88 197 PRO A N 1
ATOM 1448 C CA . PRO A 1 197 ? 5.170 -4.350 -10.228 1.00 89.88 197 PRO A CA 1
ATOM 1449 C C . PRO A 1 197 ? 4.263 -5.426 -9.618 1.00 89.88 197 PRO A C 1
ATOM 1451 O O . PRO A 1 197 ? 4.671 -6.078 -8.664 1.00 89.88 197 PRO A O 1
ATOM 1454 N N . HIS A 1 198 ? 3.053 -5.649 -10.124 1.00 91.06 198 HIS A N 1
ATOM 1455 C CA . HIS A 1 198 ? 2.212 -6.748 -9.638 1.00 91.06 198 HIS A CA 1
ATOM 1456 C C . HIS A 1 198 ? 2.537 -8.042 -10.383 1.00 91.06 198 HIS A C 1
ATOM 1458 O O . HIS A 1 198 ? 2.801 -9.074 -9.766 1.00 91.06 198 HIS A O 1
ATOM 1464 N N . GLY A 1 199 ? 2.607 -7.966 -11.712 1.00 91.44 199 GLY A N 1
ATOM 1465 C CA . GLY A 1 199 ? 3.010 -9.070 -12.568 1.00 91.44 199 GLY A CA 1
ATOM 1466 C C . GLY A 1 199 ? 2.780 -8.805 -14.049 1.00 91.44 199 GLY A C 1
ATOM 1467 O O . GLY A 1 199 ? 2.088 -7.869 -14.448 1.00 91.44 199 GLY A O 1
ATOM 1468 N N . SER A 1 200 ? 3.403 -9.634 -14.877 1.00 93.50 200 SER A N 1
ATOM 1469 C CA . SER A 1 200 ? 3.382 -9.553 -16.332 1.00 93.50 200 SER A CA 1
ATOM 1470 C C . SER A 1 200 ? 3.612 -10.944 -16.936 1.00 93.50 200 SER A C 1
ATOM 1472 O O . SER A 1 200 ? 4.259 -11.797 -16.318 1.00 93.50 200 SER A O 1
ATOM 1474 N N . PRO A 1 201 ? 3.104 -11.213 -18.153 1.00 93.75 201 PRO A N 1
ATOM 1475 C CA . PRO A 1 201 ? 3.480 -12.417 -18.891 1.00 93.75 201 PRO A CA 1
ATOM 1476 C C . PRO A 1 201 ? 4.927 -12.352 -19.409 1.00 93.75 201 PRO A C 1
ATOM 1478 O O . PRO A 1 201 ? 5.448 -13.355 -19.891 1.00 93.75 201 PRO A O 1
ATOM 1481 N N . ASN A 1 202 ? 5.585 -11.192 -19.304 1.00 94.06 202 ASN A N 1
ATOM 1482 C CA . ASN A 1 202 ? 6.911 -10.948 -19.853 1.00 94.06 202 ASN A CA 1
ATOM 1483 C C . ASN A 1 202 ? 8.001 -11.140 -18.783 1.00 94.06 202 ASN A C 1
ATOM 1485 O O . ASN A 1 202 ? 7.832 -10.667 -17.650 1.00 94.06 202 ASN A O 1
ATOM 1489 N N . PRO A 1 203 ? 9.144 -11.769 -19.127 1.00 91.56 203 PRO A N 1
ATOM 1490 C CA . PRO A 1 203 ? 10.271 -11.934 -18.214 1.00 91.56 203 PRO A CA 1
ATOM 1491 C C . PRO A 1 203 ? 10.688 -10.627 -17.542 1.00 91.56 203 PRO A C 1
ATOM 1493 O O . PRO A 1 203 ? 10.597 -9.557 -18.141 1.00 91.56 203 PRO A O 1
ATOM 1496 N N . LYS A 1 204 ? 11.168 -10.714 -16.293 1.00 91.38 204 LYS A N 1
ATOM 1497 C CA . LYS A 1 204 ? 11.572 -9.551 -15.471 1.00 91.38 204 LYS A CA 1
ATOM 1498 C C . LYS A 1 204 ? 10.447 -8.527 -15.256 1.00 91.38 204 LYS A C 1
ATOM 1500 O O . LYS A 1 204 ? 10.710 -7.369 -14.939 1.00 91.38 204 LYS A O 1
ATOM 1505 N N . MET A 1 205 ? 9.200 -8.965 -15.420 1.00 93.81 205 MET A N 1
ATOM 1506 C CA . MET A 1 205 ? 8.003 -8.155 -15.226 1.00 93.81 205 MET A CA 1
ATOM 1507 C C . MET A 1 205 ? 7.941 -6.940 -16.159 1.00 93.81 205 MET A C 1
ATOM 1509 O O . MET A 1 205 ? 7.474 -5.880 -15.761 1.00 93.81 205 MET A O 1
ATOM 1513 N N . LEU A 1 206 ? 8.437 -7.068 -17.392 1.00 94.88 206 LEU A N 1
ATOM 1514 C CA . LEU A 1 206 ? 8.481 -5.951 -18.336 1.00 94.88 206 LEU A CA 1
ATOM 1515 C C . LEU A 1 206 ? 7.096 -5.603 -18.899 1.00 94.88 206 LEU A C 1
ATOM 1517 O O . LEU A 1 206 ? 6.245 -6.476 -19.107 1.00 94.88 206 LEU A O 1
ATOM 1521 N N . ASN A 1 207 ? 6.895 -4.324 -19.210 1.00 94.44 207 ASN A N 1
ATOM 1522 C CA . ASN A 1 207 ? 5.667 -3.806 -19.822 1.00 94.44 207 ASN A CA 1
ATOM 1523 C C . ASN A 1 207 ? 5.482 -4.262 -21.280 1.00 94.44 207 ASN A C 1
ATOM 1525 O O . ASN A 1 207 ? 4.362 -4.239 -21.797 1.00 94.44 207 ASN A O 1
ATOM 1529 N N . ARG A 1 208 ? 6.557 -4.709 -21.944 1.00 94.56 208 ARG A N 1
ATOM 1530 C CA . ARG A 1 208 ? 6.538 -5.273 -23.302 1.00 94.56 208 ARG A CA 1
ATOM 1531 C C . ARG A 1 208 ? 7.219 -6.631 -23.349 1.00 94.56 208 ARG A C 1
ATOM 1533 O O . ARG A 1 208 ? 8.128 -6.913 -22.573 1.00 94.56 208 ARG A O 1
ATOM 1540 N N . TYR A 1 209 ? 6.760 -7.462 -24.282 1.00 91.44 209 TYR A N 1
ATOM 1541 C CA . TYR A 1 209 ? 7.291 -8.808 -24.483 1.00 91.44 209 TYR A CA 1
ATOM 1542 C C . TYR A 1 209 ? 8.685 -8.784 -25.109 1.00 91.44 209 TYR A C 1
ATOM 1544 O O . TYR A 1 209 ? 9.599 -9.450 -24.624 1.00 91.44 209 TYR A O 1
ATOM 1552 N N . ARG A 1 210 ? 8.864 -8.001 -26.180 1.00 89.69 210 ARG A N 1
ATOM 1553 C CA . ARG A 1 210 ? 10.169 -7.832 -26.823 1.00 89.69 210 ARG A CA 1
ATOM 1554 C C . ARG A 1 210 ? 10.883 -6.647 -26.192 1.00 89.69 210 ARG A C 1
ATOM 1556 O O . ARG A 1 210 ? 10.314 -5.566 -26.083 1.00 89.69 210 ARG A O 1
ATOM 1563 N N . VAL A 1 211 ? 12.146 -6.851 -25.829 1.00 87.44 211 VAL A N 1
ATOM 1564 C CA . VAL A 1 211 ? 12.990 -5.797 -25.249 1.00 87.44 211 VAL A CA 1
ATOM 1565 C C . VAL A 1 211 ? 13.151 -4.626 -26.220 1.00 87.44 211 VAL A C 1
ATOM 1567 O O . VAL A 1 211 ? 13.018 -3.488 -25.791 1.00 87.44 211 VAL A O 1
ATOM 1570 N N . ALA A 1 212 ? 13.347 -4.887 -27.520 1.00 88.69 212 ALA A N 1
ATOM 1571 C CA . ALA A 1 212 ? 13.398 -3.819 -28.521 1.00 88.69 212 ALA A CA 1
ATOM 1572 C C . ALA A 1 212 ? 12.132 -2.961 -28.522 1.00 88.69 212 ALA A C 1
ATOM 1574 O O . ALA A 1 212 ? 12.250 -1.744 -28.490 1.00 88.69 212 ALA A O 1
ATOM 1575 N N . ASP A 1 213 ? 10.943 -3.570 -28.490 1.00 91.12 213 ASP A N 1
ATOM 1576 C CA . ASP A 1 213 ? 9.689 -2.809 -28.504 1.00 91.12 213 ASP A CA 1
ATOM 1577 C C . ASP A 1 213 ? 9.605 -1.863 -27.295 1.00 91.12 213 ASP A C 1
ATOM 1579 O O . ASP A 1 213 ? 9.141 -0.746 -27.456 1.00 91.12 213 ASP A O 1
ATOM 1583 N N . LEU A 1 214 ? 10.107 -2.264 -26.117 1.00 91.81 214 LEU A N 1
ATOM 1584 C CA . LEU A 1 214 ? 10.185 -1.387 -24.940 1.00 91.81 214 LEU A CA 1
ATOM 1585 C C . LEU A 1 214 ? 11.155 -0.218 -25.150 1.00 91.81 214 LEU A C 1
ATOM 1587 O O . LEU A 1 214 ? 10.833 0.920 -24.830 1.00 91.81 214 LEU A O 1
ATOM 1591 N N . CYS A 1 215 ? 12.353 -0.492 -25.669 1.00 90.38 215 CYS A N 1
ATOM 1592 C CA . CYS A 1 215 ? 13.364 0.540 -25.897 1.00 90.38 215 CYS A CA 1
ATOM 1593 C C . CYS A 1 215 ? 12.899 1.559 -26.948 1.00 90.38 215 CYS A C 1
ATOM 1595 O O . CYS A 1 215 ? 13.104 2.759 -26.780 1.00 90.38 215 CYS A O 1
ATOM 1597 N N . LEU A 1 216 ? 12.247 1.084 -28.010 1.00 90.25 216 LEU A N 1
ATOM 1598 C CA . LEU A 1 216 ? 11.789 1.897 -29.136 1.00 90.25 216 LEU A CA 1
ATOM 1599 C C . LEU A 1 216 ? 10.595 2.803 -28.797 1.00 90.25 216 LEU A C 1
ATOM 1601 O O . LEU A 1 216 ? 10.262 3.668 -29.601 1.00 90.25 216 LEU A O 1
ATOM 1605 N N . GLU A 1 217 ? 9.982 2.671 -27.614 1.00 90.38 217 GLU A N 1
ATOM 1606 C CA . GLU A 1 217 ? 8.988 3.645 -27.132 1.00 90.38 217 GLU A CA 1
ATOM 1607 C C . GLU A 1 217 ? 9.599 5.029 -26.909 1.00 90.38 217 GLU A C 1
ATOM 1609 O O . GLU A 1 217 ? 8.917 6.039 -27.076 1.00 90.38 217 GLU A O 1
ATOM 1614 N N . CYS A 1 218 ? 10.893 5.078 -26.579 1.00 89.50 218 CYS A N 1
ATOM 1615 C CA . CYS A 1 218 ? 11.635 6.323 -26.391 1.00 89.50 218 CYS A CA 1
ATOM 1616 C C . CYS A 1 218 ? 12.755 6.491 -27.428 1.00 89.50 218 CYS A C 1
ATOM 1618 O O . CYS A 1 218 ? 12.986 7.595 -27.918 1.00 89.50 218 CYS A O 1
ATOM 1620 N N . HIS A 1 219 ? 13.437 5.408 -27.801 1.00 87.81 219 HIS A N 1
ATOM 1621 C CA . HIS A 1 219 ? 14.547 5.416 -28.757 1.00 87.81 219 HIS A CA 1
ATOM 1622 C C . HIS A 1 219 ? 14.052 5.243 -30.196 1.00 87.81 219 HIS A C 1
ATOM 1624 O O . HIS A 1 219 ? 14.356 4.255 -30.856 1.00 87.81 219 HIS A O 1
ATOM 1630 N N . THR A 1 220 ? 13.258 6.199 -30.674 1.00 82.94 220 THR A N 1
ATOM 1631 C CA . THR A 1 220 ? 12.676 6.162 -32.029 1.00 82.94 220 THR A CA 1
ATOM 1632 C C . THR A 1 220 ? 13.690 6.448 -33.138 1.00 82.94 220 THR A C 1
ATOM 1634 O O . THR A 1 220 ? 13.480 6.025 -34.272 1.00 82.94 220 THR A O 1
ATOM 1637 N N . ASP A 1 221 ? 14.801 7.104 -32.801 1.00 76.56 221 ASP A N 1
ATOM 1638 C CA . ASP A 1 221 ? 15.938 7.358 -33.683 1.00 76.56 221 ASP A CA 1
ATOM 1639 C C . ASP A 1 221 ? 17.195 6.761 -33.040 1.00 76.56 221 ASP A C 1
ATOM 1641 O O . ASP A 1 221 ? 17.781 7.342 -32.123 1.00 76.56 221 ASP A O 1
ATOM 1645 N N . VAL A 1 222 ? 17.537 5.530 -33.431 1.00 70.56 222 VAL A N 1
ATOM 1646 C CA . VAL A 1 222 ? 18.716 4.828 -32.912 1.00 70.56 222 VAL A CA 1
ATOM 1647 C C . VAL A 1 222 ? 19.891 5.166 -33.831 1.00 70.56 222 VAL A C 1
ATOM 1649 O O . VAL A 1 222 ? 19.891 4.708 -34.974 1.00 70.56 222 VAL A O 1
ATOM 1652 N N . PRO A 1 223 ? 20.889 5.948 -33.379 1.00 65.81 223 PRO A N 1
ATOM 1653 C CA . PRO A 1 223 ? 21.951 6.415 -34.260 1.00 65.81 223 PRO A CA 1
ATOM 1654 C C . PRO A 1 223 ? 22.748 5.247 -34.850 1.00 65.81 223 PRO A C 1
ATOM 1656 O O . PRO A 1 223 ? 23.166 4.338 -34.130 1.00 65.81 223 PRO A O 1
ATOM 1659 N N . ASP A 1 224 ? 23.023 5.310 -36.153 1.00 61.66 224 ASP A N 1
ATOM 1660 C CA . ASP A 1 224 ? 23.843 4.322 -36.875 1.00 61.66 224 ASP A CA 1
ATOM 1661 C C . ASP A 1 224 ? 25.353 4.430 -36.574 1.00 61.66 224 ASP A C 1
ATOM 1663 O O . ASP A 1 224 ? 26.159 3.637 -37.069 1.00 61.66 224 ASP A O 1
ATOM 1667 N N . TYR A 1 225 ? 25.763 5.407 -35.758 1.00 53.84 225 TYR A N 1
ATOM 1668 C CA . TYR A 1 225 ? 27.156 5.663 -35.405 1.00 53.84 225 TYR A CA 1
ATOM 1669 C C . TYR A 1 225 ? 27.325 5.858 -33.888 1.00 53.84 225 TYR A C 1
ATOM 1671 O O . TYR A 1 225 ? 26.538 6.594 -33.290 1.00 53.84 225 TYR A O 1
ATOM 1679 N N . PRO A 1 226 ? 28.357 5.261 -33.247 1.00 56.50 226 PRO A N 1
ATOM 1680 C CA . PRO A 1 226 ? 29.459 4.472 -33.823 1.00 56.50 226 PRO A CA 1
ATOM 1681 C C . PRO A 1 226 ? 29.144 2.979 -34.057 1.00 56.50 226 PRO A C 1
ATOM 1683 O O . PRO A 1 226 ? 30.037 2.230 -34.448 1.00 56.50 226 PRO A O 1
ATOM 1686 N N . ALA A 1 227 ? 27.905 2.530 -33.821 1.00 63.34 227 ALA A N 1
ATOM 1687 C CA . ALA A 1 227 ? 27.467 1.150 -34.039 1.00 63.34 227 ALA A CA 1
ATOM 1688 C C . ALA A 1 227 ? 26.198 1.092 -34.905 1.00 63.34 227 ALA A C 1
ATOM 1690 O O . ALA A 1 227 ? 25.280 1.881 -34.720 1.00 63.34 227 ALA A O 1
ATOM 1691 N N . PHE A 1 228 ? 26.149 0.120 -35.818 1.00 71.62 228 PHE A N 1
ATOM 1692 C CA . PHE A 1 228 ? 25.026 -0.114 -36.729 1.00 71.62 228 PHE A CA 1
ATOM 1693 C C . PHE A 1 228 ? 23.868 -0.827 -36.016 1.00 71.62 228 PHE A C 1
ATOM 1695 O O . PHE A 1 228 ? 24.064 -1.925 -35.485 1.00 71.62 228 PHE A O 1
ATOM 1702 N N . HIS A 1 229 ? 22.663 -0.252 -36.056 1.00 79.25 229 HIS A N 1
ATOM 1703 C CA . HIS A 1 229 ? 21.470 -0.760 -35.362 1.00 79.25 229 HIS A CA 1
ATOM 1704 C C . HIS A 1 229 ? 20.432 -1.334 -36.334 1.00 79.25 229 HIS A C 1
ATOM 1706 O O . HIS A 1 229 ? 19.258 -0.973 -36.332 1.00 79.25 229 HIS A O 1
ATOM 1712 N N . ASP A 1 230 ? 20.855 -2.284 -37.167 1.00 82.69 230 ASP A N 1
ATOM 1713 C CA . ASP A 1 230 ? 19.982 -2.913 -38.161 1.00 82.69 230 ASP A CA 1
ATOM 1714 C C . ASP A 1 230 ? 18.989 -3.893 -37.544 1.00 82.69 230 ASP A C 1
ATOM 1716 O O . ASP A 1 230 ? 19.209 -5.106 -37.466 1.00 82.69 230 ASP A O 1
ATOM 1720 N N . LEU A 1 231 ? 17.844 -3.344 -37.148 1.00 82.00 231 LEU A N 1
ATOM 1721 C CA . LEU A 1 231 ? 16.732 -4.088 -36.571 1.00 82.00 231 LEU A CA 1
ATOM 1722 C C . LEU A 1 231 ? 16.154 -5.147 -37.526 1.00 82.00 231 LEU A C 1
ATOM 1724 O O . LEU A 1 231 ? 15.412 -6.023 -37.071 1.00 82.00 231 LEU A O 1
ATOM 1728 N N . SER A 1 232 ? 16.516 -5.161 -38.819 1.00 82.94 232 SER A N 1
ATOM 1729 C CA . SER A 1 232 ? 16.158 -6.276 -39.703 1.00 82.94 232 SER A CA 1
ATOM 1730 C C . SER A 1 232 ? 16.852 -7.579 -39.282 1.00 82.94 232 SER A C 1
ATOM 1732 O O . SER A 1 232 ? 16.266 -8.653 -39.434 1.00 82.94 232 SER A O 1
ATOM 1734 N N . LYS A 1 233 ? 18.028 -7.511 -38.643 1.00 84.25 233 LYS A N 1
ATOM 1735 C CA . LYS A 1 233 ? 18.787 -8.683 -38.182 1.00 84.25 233 LYS A CA 1
ATOM 1736 C C . LYS A 1 233 ? 18.451 -9.036 -36.727 1.00 84.25 233 LYS A C 1
ATOM 1738 O O . LYS A 1 233 ? 18.539 -8.175 -35.853 1.00 84.25 233 LYS A O 1
ATOM 1743 N N . PRO A 1 234 ? 18.177 -10.318 -36.404 1.00 82.75 234 PRO A N 1
ATOM 1744 C CA . PRO A 1 234 ? 17.809 -10.739 -35.047 1.00 82.75 234 PRO A CA 1
ATOM 1745 C C . PRO A 1 234 ? 18.794 -10.326 -33.944 1.00 82.75 234 PRO A C 1
ATOM 1747 O O . PRO A 1 234 ? 18.364 -9.997 -32.842 1.00 82.75 234 PRO A O 1
ATOM 1750 N N . ARG A 1 235 ? 20.101 -10.283 -34.243 1.00 80.62 235 ARG A N 1
ATOM 1751 C CA . ARG A 1 235 ? 21.146 -9.914 -33.271 1.00 80.62 235 ARG A CA 1
ATOM 1752 C C . ARG A 1 235 ? 20.982 -8.506 -32.684 1.00 80.62 235 ARG A C 1
ATOM 1754 O O . ARG A 1 235 ? 21.360 -8.302 -31.538 1.00 80.62 235 ARG A O 1
ATOM 1761 N N . PHE A 1 236 ? 20.404 -7.571 -33.443 1.00 81.25 236 PHE A N 1
ATOM 1762 C CA . PHE A 1 236 ? 20.223 -6.174 -33.032 1.00 81.25 236 PHE A CA 1
ATOM 1763 C C . PHE A 1 236 ? 18.844 -5.900 -32.415 1.00 81.25 236 PHE A C 1
ATOM 1765 O O . PHE A 1 236 ? 18.610 -4.825 -31.878 1.00 81.25 236 PHE A O 1
ATOM 1772 N N . ARG A 1 237 ? 17.933 -6.884 -32.428 1.00 82.44 237 ARG A N 1
ATOM 1773 C CA . ARG A 1 237 ? 16.602 -6.770 -31.801 1.00 82.44 237 ARG A CA 1
ATOM 1774 C C . ARG A 1 237 ? 16.622 -7.022 -30.292 1.00 82.44 237 ARG A C 1
ATOM 1776 O O . ARG A 1 237 ? 15.604 -6.846 -29.628 1.00 82.44 237 ARG A O 1
ATOM 1783 N N . ASN A 1 238 ? 17.748 -7.469 -29.739 1.00 86.25 238 ASN A N 1
ATOM 1784 C CA . ASN A 1 238 ? 17.940 -7.554 -28.298 1.00 86.25 238 ASN A CA 1
ATOM 1785 C C . ASN A 1 238 ? 18.987 -6.529 -27.860 1.00 86.25 238 ASN A C 1
ATOM 1787 O O . ASN A 1 238 ? 20.178 -6.828 -27.787 1.00 86.25 238 ASN A O 1
ATOM 1791 N N . CYS A 1 239 ? 18.512 -5.324 -27.554 1.00 87.94 239 CYS A N 1
ATOM 1792 C CA . CYS A 1 239 ? 19.335 -4.182 -27.162 1.00 87.94 239 CYS A CA 1
ATOM 1793 C C . CYS A 1 239 ? 20.237 -4.512 -25.962 1.00 87.94 239 CYS A C 1
ATOM 1795 O O . CYS A 1 239 ? 21.382 -4.074 -25.910 1.00 87.94 239 CYS A O 1
ATOM 1797 N N . THR A 1 240 ? 19.756 -5.355 -25.039 1.00 89.44 240 THR A N 1
ATOM 1798 C CA . THR A 1 240 ? 20.483 -5.714 -23.809 1.00 89.44 240 THR A CA 1
ATOM 1799 C C . THR A 1 240 ? 21.683 -6.632 -24.010 1.00 89.44 240 THR A C 1
ATOM 1801 O O . THR A 1 240 ? 22.428 -6.847 -23.063 1.00 89.44 240 THR A O 1
ATOM 1804 N N . ASN A 1 241 ? 21.916 -7.140 -25.224 1.00 86.81 241 ASN A N 1
ATOM 1805 C CA . ASN A 1 241 ? 23.156 -7.856 -25.537 1.00 86.81 241 ASN A CA 1
ATOM 1806 C C . ASN A 1 241 ? 24.374 -6.923 -25.564 1.00 86.81 241 ASN A C 1
ATOM 1808 O O . ASN A 1 241 ? 25.489 -7.376 -25.334 1.00 86.81 241 ASN A O 1
ATOM 1812 N N . CYS A 1 242 ? 24.162 -5.642 -25.877 1.00 87.44 242 CYS A N 1
ATOM 1813 C CA . CYS A 1 242 ? 25.217 -4.631 -25.915 1.00 87.44 242 CYS A CA 1
ATOM 1814 C C . CYS A 1 242 ? 24.986 -3.551 -24.851 1.00 87.44 242 CYS A C 1
ATOM 1816 O O . CYS A 1 242 ? 25.928 -3.141 -24.188 1.00 87.44 242 CYS A O 1
ATOM 1818 N N . HIS A 1 243 ? 23.735 -3.135 -24.637 1.00 90.44 243 HIS A N 1
ATOM 1819 C CA . HIS A 1 243 ? 23.334 -2.136 -23.643 1.00 90.44 243 HIS A CA 1
ATOM 1820 C C . HIS A 1 243 ? 22.775 -2.819 -22.395 1.00 90.44 243 HIS A C 1
ATOM 1822 O O . HIS A 1 243 ? 21.563 -2.876 -22.188 1.00 90.44 243 HIS A O 1
ATOM 1828 N N . PHE A 1 244 ? 23.634 -3.426 -21.588 1.00 88.88 244 PHE A N 1
ATOM 1829 C CA . PHE A 1 244 ? 23.196 -4.265 -20.472 1.00 88.88 244 PHE A CA 1
ATOM 1830 C C . PHE A 1 244 ? 23.051 -3.511 -19.148 1.00 88.88 244 PHE A C 1
ATOM 1832 O O . PHE A 1 244 ? 22.238 -3.909 -18.308 1.00 88.88 244 PHE A O 1
ATOM 1839 N N . ALA A 1 245 ? 23.737 -2.379 -18.981 1.00 91.69 245 ALA A N 1
ATOM 1840 C CA . ALA A 1 245 ? 23.629 -1.519 -17.805 1.00 91.69 245 ALA A CA 1
ATOM 1841 C C . ALA A 1 245 ? 22.382 -0.605 -17.868 1.00 91.69 245 ALA A C 1
ATOM 1843 O O . ALA A 1 245 ? 22.439 0.584 -17.568 1.00 91.69 245 ALA A O 1
ATOM 1844 N N . VAL A 1 246 ? 21.218 -1.159 -18.240 1.00 91.00 246 VAL A N 1
ATOM 1845 C CA . VAL A 1 246 ? 19.955 -0.424 -18.502 1.00 91.00 246 VAL A CA 1
ATOM 1846 C C . VAL A 1 246 ? 19.389 0.349 -17.304 1.00 91.00 246 VAL A C 1
ATOM 1848 O O . VAL A 1 246 ? 18.503 1.185 -17.461 1.00 91.00 246 VAL A O 1
ATOM 1851 N N . HIS A 1 247 ? 19.877 0.070 -16.095 1.00 90.56 247 HIS A N 1
ATOM 1852 C CA . HIS A 1 247 ? 19.493 0.789 -14.877 1.00 90.56 247 HIS A CA 1
ATOM 1853 C C . HIS A 1 247 ? 20.401 2.004 -14.595 1.00 90.56 247 HIS A C 1
ATOM 1855 O O . HIS A 1 247 ? 20.063 2.825 -13.742 1.00 90.56 247 HIS A O 1
ATOM 1861 N N . GLY A 1 248 ? 21.508 2.135 -15.332 1.00 89.94 248 GLY A N 1
ATOM 1862 C CA . GLY A 1 248 ? 22.560 3.138 -15.181 1.00 89.94 248 GLY A CA 1
ATOM 1863 C C . GLY A 1 248 ? 23.951 2.490 -15.200 1.00 89.94 248 GLY A C 1
ATOM 1864 O O . GLY A 1 248 ? 24.118 1.371 -14.715 1.00 89.94 248 GLY A O 1
ATOM 1865 N N . SER A 1 249 ? 24.936 3.195 -15.759 1.00 90.19 249 SER A N 1
ATOM 1866 C CA . SER A 1 249 ? 26.334 2.753 -15.866 1.00 90.19 249 SER A CA 1
ATOM 1867 C C . SER A 1 249 ? 27.275 3.728 -15.160 1.00 90.19 249 SER A C 1
ATOM 1869 O O . SER A 1 249 ? 27.002 4.925 -15.062 1.00 90.19 249 SER A O 1
ATOM 1871 N N . ASN A 1 250 ? 28.397 3.211 -14.666 1.00 89.44 250 ASN A N 1
ATOM 1872 C CA . ASN A 1 250 ? 29.511 4.017 -14.162 1.00 89.44 250 ASN A CA 1
ATOM 1873 C C . ASN A 1 250 ? 30.676 4.106 -15.157 1.00 89.44 250 ASN A C 1
ATO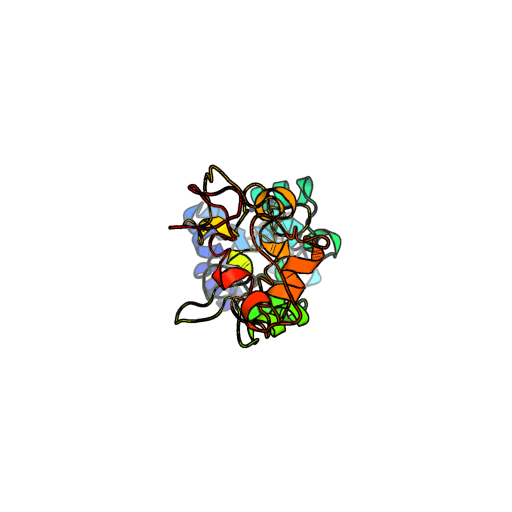M 1875 O O . ASN A 1 250 ? 31.638 4.818 -14.895 1.00 89.44 250 ASN A O 1
ATOM 1879 N N . HIS A 1 251 ? 30.575 3.421 -16.295 1.00 88.56 251 HIS A N 1
ATOM 1880 C CA . HIS A 1 251 ? 31.674 3.267 -17.244 1.00 88.56 251 HIS A CA 1
ATOM 1881 C C . HIS A 1 251 ? 31.366 3.926 -18.590 1.00 88.56 251 HIS A C 1
ATOM 1883 O O . HIS A 1 251 ? 32.222 4.610 -19.145 1.00 88.56 251 HIS A O 1
ATOM 1889 N N . ASP A 1 252 ? 30.134 3.784 -19.093 1.00 88.00 252 ASP A N 1
ATOM 1890 C CA . ASP A 1 252 ? 29.766 4.257 -20.428 1.00 88.00 252 ASP A CA 1
ATOM 1891 C C . ASP A 1 252 ? 28.398 4.953 -20.461 1.00 88.00 252 ASP A C 1
ATOM 1893 O O . ASP A 1 252 ? 27.381 4.414 -20.019 1.00 88.00 252 ASP A O 1
ATOM 1897 N N . SER A 1 253 ? 28.370 6.131 -21.084 1.00 87.75 253 SER A N 1
ATOM 1898 C CA . SER A 1 253 ? 27.160 6.886 -21.429 1.00 87.75 253 SER A CA 1
ATOM 1899 C C . SER A 1 253 ? 26.130 6.105 -22.255 1.00 87.75 253 SER A C 1
ATOM 1901 O O . SER A 1 253 ? 24.937 6.382 -22.166 1.00 87.75 253 SER A O 1
ATOM 1903 N N . LEU A 1 254 ? 26.570 5.102 -23.019 1.00 86.56 254 LEU A N 1
ATOM 1904 C CA . LEU A 1 254 ? 25.726 4.217 -23.819 1.00 86.56 254 LEU A CA 1
ATOM 1905 C C . LEU A 1 254 ? 25.228 2.997 -23.034 1.00 86.56 254 LEU A C 1
ATOM 1907 O O . LEU A 1 254 ? 24.671 2.082 -23.633 1.00 86.56 254 LEU A O 1
ATOM 1911 N N . LEU A 1 255 ? 25.417 2.948 -21.711 1.00 88.12 255 LEU A N 1
ATOM 1912 C CA . LEU A 1 255 ? 24.940 1.855 -20.851 1.00 88.12 255 LEU A CA 1
ATOM 1913 C C . LEU A 1 255 ? 25.510 0.476 -21.218 1.00 88.12 255 LEU A C 1
ATOM 1915 O O . LEU A 1 255 ? 24.867 -0.563 -21.034 1.00 88.12 255 LEU A O 1
ATOM 1919 N N . ARG A 1 256 ? 26.738 0.484 -21.729 1.00 83.19 256 ARG A N 1
ATOM 1920 C CA . ARG A 1 256 ? 27.604 -0.688 -21.811 1.00 83.19 256 ARG A CA 1
ATOM 1921 C C . ARG A 1 256 ? 28.343 -0.823 -20.468 1.00 83.19 256 ARG A C 1
ATOM 1923 O O . ARG A 1 256 ? 28.500 0.165 -19.744 1.00 83.19 256 ARG A O 1
ATOM 1930 N N . ASP A 1 257 ? 28.738 -2.030 -20.121 1.00 65.88 257 ASP A N 1
ATOM 1931 C CA . ASP A 1 257 ? 29.762 -2.310 -19.103 1.00 65.88 257 ASP A CA 1
ATOM 1932 C C . ASP A 1 257 ? 30.930 -2.977 -19.849 1.00 65.88 257 ASP A C 1
ATOM 1934 O O . ASP A 1 257 ? 30.813 -3.268 -21.049 1.00 65.88 257 ASP A O 1
ATOM 1938 N N . GLU A 1 258 ? 32.040 -3.194 -19.154 1.00 55.91 258 GLU A N 1
ATOM 1939 C CA . GLU A 1 258 ? 33.187 -3.943 -19.687 1.00 55.91 258 GLU A CA 1
ATOM 1940 C C . GLU A 1 258 ? 32.873 -5.424 -19.964 1.00 55.91 258 GLU A C 1
ATOM 1942 O O . GLU A 1 258 ? 32.096 -6.042 -19.195 1.00 55.91 258 GLU A O 1
#

Secondary structure (DSSP, 8-state):
----HHHHHHHHHHHHHHHHHHSHHHHHHHHH-HHHHHTHHHHHH---HHHHHS--GGGS----HHHHHHTT-HHHHHHHHHH--HHHHTT--HHHHBPPTTS---SSS-BSS-HHHHHHTT-HHHHHHTTSSEES--SSSPPPGGGT--SSSSSSSSSPP-GGGGGGGGT-GGG----SB--HHHHHT-GGGTB-SSEESSGGGBSSSSHHHHHTTT-SS---SSS---TTSGGGS-GGGT---TT-BSS-TTS---